Protein AF-A0A6A4W586-F1 (afdb_monomer_lite)

pLDDT: mean 84.73, std 15.4, range [34.53, 97.56]

Radius of gyration: 26.06 Å; chains: 1; bounding box: 66×33×71 Å

Organism: Amphibalanus amphitrite (NCBI:txid1232801)

Foldseek 3Di:
DDDPPQFQDLVNLLVVCVVVPNNVVRVQSSVVVRVVSVVCVVQQWPDKDQPPFDFDPPAPDVPHRGHTDRPDIDIHHDPVCCVVNVVVVVPDDPVPDDVLCVLLVVLVKRKDFDPFDQEDADADQVVLVVLQVLLVVLPGHYGMRIHCYPPRDPVSVVSSQLSRVVPPVDDDSPVSVVCVVVPPDPDDDDPDSNVVSNVSNVVSVVVVVCVVVVHDDDDDDDD

Secondary structure (DSSP, 8-state):
---S-SS--HHHHHHHHHHTT-GGGHHHHHHHHHHHHHHHHHTTEEEEEES-EEEPSS-SSTT----EEE--EEEEE-GGGGGG-HHHHTT--GGGS-HHHHHHHHTT-EEEE-S-SB---BSSHHHHHHHHHHHHHTT--B-EEEE--TT--HHHHHHHHHHHHT-TTS--HHHHHHHHHT--------S-HHHHHHHHHHHHHHHHHHHHTT----PPPP-

Structure (mmCIF, N/CA/C/O backbone):
data_AF-A0A6A4W586-F1
#
_entry.id   AF-A0A6A4W586-F1
#
loop_
_atom_site.group_PDB
_atom_site.id
_atom_site.type_symbol
_atom_site.label_atom_id
_atom_site.label_alt_id
_atom_site.label_comp_id
_atom_site.label_asym_id
_atom_site.label_entity_id
_atom_site.label_seq_id
_atom_site.pdbx_PDB_ins_code
_atom_site.Cartn_x
_atom_site.Cartn_y
_atom_site.Cartn_z
_atom_site.occupancy
_atom_site.B_iso_or_equiv
_atom_site.auth_seq_id
_atom_site.auth_comp_id
_atom_site.auth_asym_id
_atom_site.auth_atom_id
_atom_site.pdbx_PDB_model_num
ATOM 1 N N . MET A 1 1 ? 3.986 -15.527 33.186 1.00 37.00 1 MET A N 1
ATOM 2 C CA . MET A 1 1 ? 4.284 -14.292 33.943 1.00 37.00 1 MET A CA 1
ATOM 3 C C . MET A 1 1 ? 4.876 -13.279 32.974 1.00 37.00 1 MET A C 1
ATOM 5 O O . MET A 1 1 ? 6.072 -13.298 32.738 1.00 37.00 1 MET A O 1
ATOM 9 N N . GLY A 1 2 ? 4.024 -12.464 32.361 1.00 34.53 2 GLY A N 1
ATOM 10 C CA . GLY A 1 2 ? 4.392 -11.316 31.531 1.00 34.53 2 GLY A CA 1
ATOM 11 C C . GLY A 1 2 ? 3.264 -10.315 31.723 1.00 34.53 2 GLY A C 1
ATOM 12 O O . GLY A 1 2 ? 2.129 -10.638 31.399 1.00 34.53 2 GLY A O 1
ATOM 13 N N . GLY A 1 3 ? 3.547 -9.231 32.442 1.00 37.03 3 GLY A N 1
ATOM 14 C CA . GLY A 1 3 ? 2.532 -8.370 33.046 1.00 37.03 3 GLY A CA 1
ATOM 15 C C . GLY A 1 3 ? 1.687 -7.597 32.038 1.00 37.03 3 GLY A C 1
ATOM 16 O O . GLY A 1 3 ? 2.142 -7.297 30.935 1.00 37.03 3 GLY A O 1
ATOM 17 N N . ASP A 1 4 ? 0.485 -7.243 32.493 1.00 47.12 4 ASP A N 1
ATOM 18 C CA . ASP A 1 4 ? -0.539 -6.373 31.901 1.00 47.12 4 ASP A CA 1
ATOM 19 C C . ASP A 1 4 ? -0.049 -4.935 31.603 1.00 47.12 4 ASP A C 1
ATOM 21 O O . ASP A 1 4 ? -0.668 -3.951 31.996 1.00 47.12 4 ASP A O 1
ATOM 25 N N . ASN A 1 5 ? 1.083 -4.778 30.917 1.00 49.38 5 ASN A N 1
ATOM 26 C CA . ASN A 1 5 ? 1.637 -3.474 30.538 1.00 49.38 5 ASN A CA 1
ATOM 27 C C . ASN A 1 5 ? 1.201 -3.012 29.141 1.00 49.38 5 ASN A C 1
ATOM 29 O O . ASN A 1 5 ? 1.568 -1.914 28.730 1.00 49.38 5 ASN A O 1
ATOM 33 N N . ASN A 1 6 ? 0.419 -3.823 28.423 1.00 55.88 6 ASN A N 1
ATOM 34 C CA . ASN A 1 6 ? 0.025 -3.556 27.041 1.00 55.88 6 ASN A CA 1
ATOM 35 C C . ASN A 1 6 ? -1.463 -3.225 26.876 1.00 55.88 6 ASN A C 1
ATOM 37 O O . ASN A 1 6 ? -1.970 -3.337 25.770 1.00 55.88 6 ASN A O 1
ATOM 41 N N . CYS A 1 7 ? -2.173 -2.838 27.941 1.00 71.62 7 CYS A N 1
ATOM 42 C CA . CYS A 1 7 ? -3.590 -2.478 27.874 1.00 71.62 7 CYS A CA 1
ATOM 43 C C . CYS A 1 7 ? -3.811 -0.965 28.043 1.00 71.62 7 CYS A C 1
ATOM 45 O O . CYS A 1 7 ? -3.129 -0.281 28.815 1.00 71.62 7 CYS A O 1
ATOM 47 N N . LEU A 1 8 ? -4.787 -0.421 27.314 1.00 89.06 8 LEU A N 1
ATOM 48 C CA . LEU A 1 8 ? -5.254 0.945 27.524 1.00 89.06 8 LEU A CA 1
ATOM 49 C C . LEU A 1 8 ? -5.988 1.027 28.873 1.00 89.06 8 LEU A C 1
ATOM 51 O O . LEU A 1 8 ? -7.056 0.437 29.047 1.00 89.06 8 LEU A O 1
ATOM 55 N N . THR A 1 9 ? -5.412 1.757 29.830 1.00 91.50 9 THR A N 1
ATOM 56 C CA . THR A 1 9 ? -6.003 1.931 31.166 1.00 91.50 9 THR A CA 1
ATOM 57 C C . THR A 1 9 ? -7.240 2.828 31.124 1.00 91.50 9 THR A C 1
ATOM 59 O O . THR A 1 9 ? -7.337 3.722 30.279 1.00 91.50 9 THR A O 1
ATOM 62 N N . ASP A 1 10 ? -8.157 2.644 32.079 1.00 90.25 10 ASP A N 1
ATOM 63 C CA . ASP A 1 10 ? -9.389 3.444 32.181 1.00 90.25 10 ASP A CA 1
ATOM 64 C C . ASP A 1 10 ? -9.096 4.941 32.302 1.00 90.25 10 ASP A C 1
ATOM 66 O O . ASP A 1 10 ? -9.752 5.762 31.668 1.00 90.25 10 ASP A O 1
ATOM 70 N N . GLU A 1 11 ? -8.061 5.305 33.060 1.00 92.62 11 GLU A N 1
ATOM 71 C CA . GLU A 1 11 ? -7.637 6.695 33.224 1.00 92.62 11 GLU A CA 1
ATOM 72 C C . GLU A 1 11 ? -7.169 7.314 31.901 1.00 92.62 11 GLU A C 1
ATOM 74 O O . GLU A 1 11 ? -7.530 8.446 31.578 1.00 92.62 11 GLU A O 1
ATOM 79 N N . LYS A 1 12 ? -6.377 6.577 31.109 1.00 94.56 12 LYS A N 1
ATOM 80 C CA . LYS A 1 12 ? -5.908 7.046 29.798 1.00 94.56 12 LYS A CA 1
ATOM 81 C C . LYS A 1 12 ? -7.067 7.141 28.810 1.00 94.56 12 LYS A C 1
ATOM 83 O O . LYS A 1 12 ? -7.192 8.157 28.132 1.00 94.56 12 LYS A O 1
ATOM 88 N N . ALA A 1 13 ? -7.932 6.129 28.772 1.00 94.31 13 ALA A N 1
ATOM 89 C CA . ALA A 1 13 ? -9.120 6.124 27.928 1.00 94.31 13 ALA A CA 1
ATOM 90 C C . ALA A 1 13 ? -10.055 7.298 28.263 1.00 94.31 13 ALA A C 1
ATOM 92 O O . ALA A 1 13 ? -10.460 8.033 27.368 1.00 94.31 13 ALA A O 1
ATOM 93 N N . ALA A 1 14 ? -10.333 7.543 29.546 1.00 94.31 14 ALA A N 1
ATOM 94 C CA . ALA A 1 14 ? -11.187 8.645 29.984 1.00 94.31 14 ALA A CA 1
ATOM 95 C C . ALA A 1 14 ? -10.631 10.015 29.568 1.00 94.31 14 ALA A C 1
ATOM 97 O O . ALA A 1 14 ? -11.394 10.870 29.120 1.00 94.31 14 ALA A O 1
ATOM 98 N N . ARG A 1 15 ? -9.307 10.208 29.659 1.00 95.62 15 ARG A N 1
ATOM 99 C CA . ARG A 1 15 ? -8.640 11.438 29.198 1.00 95.62 15 ARG A CA 1
ATOM 100 C C . ARG A 1 15 ? -8.780 11.647 27.692 1.00 95.62 15 ARG A C 1
ATOM 102 O O . ARG A 1 15 ? -8.990 12.779 27.268 1.00 95.62 15 ARG A O 1
ATOM 109 N N . ILE A 1 16 ? -8.679 10.580 26.897 1.00 94.75 16 ILE A N 1
ATOM 110 C CA . ILE A 1 16 ? -8.893 10.646 25.443 1.00 94.75 16 ILE A CA 1
ATOM 111 C C . ILE A 1 16 ? -10.340 11.047 25.149 1.00 94.75 16 ILE A C 1
ATOM 113 O O . ILE A 1 16 ? -10.567 11.977 24.382 1.00 94.75 16 ILE A O 1
ATOM 117 N N . VAL A 1 17 ? -11.307 10.398 25.801 1.00 94.56 17 VAL A N 1
ATOM 118 C CA . VAL A 1 17 ? -12.741 10.672 25.618 1.00 94.56 17 VAL A CA 1
ATOM 119 C C . VAL A 1 17 ? -13.106 12.120 25.961 1.00 94.56 17 VAL A C 1
ATOM 121 O O . VAL A 1 17 ? -13.901 12.738 25.253 1.00 94.56 17 VAL A O 1
ATOM 124 N N . ASP A 1 18 ? -12.493 12.684 27.004 1.00 94.56 18 ASP A N 1
ATOM 125 C CA . ASP A 1 18 ? -12.648 14.103 27.330 1.00 94.56 18 ASP A CA 1
ATOM 126 C C . ASP A 1 18 ? -12.067 15.021 26.253 1.00 94.56 18 ASP A C 1
ATOM 128 O O . ASP A 1 18 ? -12.697 16.008 25.878 1.00 94.56 18 ASP A O 1
ATOM 132 N N . ALA A 1 19 ? -10.885 14.692 25.730 1.00 94.62 19 ALA A N 1
ATOM 133 C CA . ALA A 1 19 ? -10.216 15.503 24.718 1.00 94.62 19 ALA A CA 1
ATOM 134 C C . ALA A 1 19 ? -10.976 15.540 23.381 1.00 94.62 19 ALA A C 1
ATOM 136 O O . ALA A 1 19 ? -10.959 16.564 22.703 1.00 94.62 19 ALA A O 1
ATOM 137 N N . ILE A 1 20 ? -11.662 14.451 23.017 1.00 91.12 20 ILE A N 1
ATOM 138 C CA . ILE A 1 20 ? -12.469 14.363 21.786 1.00 91.12 20 ILE A CA 1
ATOM 139 C C . ILE A 1 20 ? -13.904 14.891 21.959 1.00 91.12 20 ILE A C 1
ATOM 141 O O . ILE A 1 20 ? -14.699 14.817 21.027 1.00 91.12 20 ILE A O 1
ATOM 145 N N . GLY A 1 21 ? -14.252 15.422 23.138 1.00 91.38 21 GLY A N 1
ATOM 146 C CA . GLY A 1 21 ? -15.545 16.067 23.382 1.00 91.38 21 GLY A CA 1
ATOM 147 C C . GLY A 1 21 ? -16.722 15.111 23.601 1.00 91.38 21 GLY A C 1
ATOM 148 O O . GLY A 1 21 ? -17.869 15.546 23.547 1.00 91.38 21 GLY A O 1
ATOM 149 N N . LEU A 1 22 ? -16.468 13.830 23.893 1.00 89.25 22 LEU A N 1
ATOM 150 C CA . LEU A 1 22 ? -17.507 12.815 24.133 1.00 89.25 22 LEU A CA 1
ATOM 151 C C . LEU A 1 22 ? -17.766 12.565 25.630 1.00 89.25 22 LEU A C 1
ATOM 153 O O . LEU A 1 22 ? -18.214 11.489 26.034 1.00 89.25 22 LEU A O 1
ATOM 157 N N . SER A 1 23 ? -17.509 13.565 26.480 1.00 88.62 23 SER A N 1
ATOM 158 C CA . SER A 1 23 ? -17.669 13.459 27.937 1.00 88.62 23 SER A CA 1
ATOM 159 C C . SER A 1 23 ? -19.107 13.159 28.382 1.00 88.62 23 SER A C 1
ATOM 161 O O . SER A 1 23 ? -19.288 12.544 29.433 1.00 88.62 23 SER A O 1
ATOM 163 N N . SER A 1 24 ? -20.126 13.536 27.598 1.00 89.06 24 SER A N 1
ATOM 164 C CA . SER A 1 24 ? -21.541 13.224 27.879 1.00 89.06 24 SER A CA 1
ATOM 165 C C . SER A 1 24 ? -21.828 11.719 27.897 1.00 89.06 24 SER A C 1
ATOM 167 O O . SER A 1 24 ? -22.724 11.273 28.609 1.00 89.06 24 SER A O 1
ATOM 169 N N . ARG A 1 25 ? -21.034 10.929 27.163 1.00 88.19 25 ARG A N 1
ATOM 170 C CA . ARG A 1 25 ? -21.154 9.469 27.024 1.00 88.19 25 ARG A CA 1
ATOM 171 C C . ARG A 1 25 ? -19.953 8.720 27.596 1.00 88.19 25 ARG A C 1
ATOM 173 O O . ARG A 1 25 ? -19.694 7.579 27.224 1.00 88.19 25 ARG A O 1
ATOM 180 N N . LYS A 1 26 ? -19.219 9.346 28.525 1.00 91.12 26 LYS A N 1
ATOM 181 C CA . LYS A 1 26 ? -17.862 8.929 28.910 1.00 91.12 26 LYS A CA 1
ATOM 182 C C . LYS A 1 26 ? -17.695 7.431 29.164 1.00 91.12 26 LYS A C 1
ATOM 184 O O . LYS A 1 26 ? -16.788 6.831 28.601 1.00 91.12 26 LYS A O 1
ATOM 189 N N . ALA A 1 27 ? -18.530 6.838 30.016 1.00 90.69 27 ALA A N 1
ATOM 190 C CA . ALA A 1 27 ? -18.372 5.439 30.413 1.00 90.69 27 ALA A CA 1
ATOM 191 C C . ALA A 1 27 ? -18.477 4.471 29.221 1.00 90.69 27 ALA A C 1
ATOM 193 O O . ALA A 1 27 ? -17.677 3.547 29.106 1.00 90.69 27 ALA A O 1
ATOM 194 N N . GLU A 1 28 ? -19.424 4.714 28.315 1.00 91.25 28 GLU A N 1
ATOM 195 C CA . GLU A 1 28 ? -19.635 3.880 27.131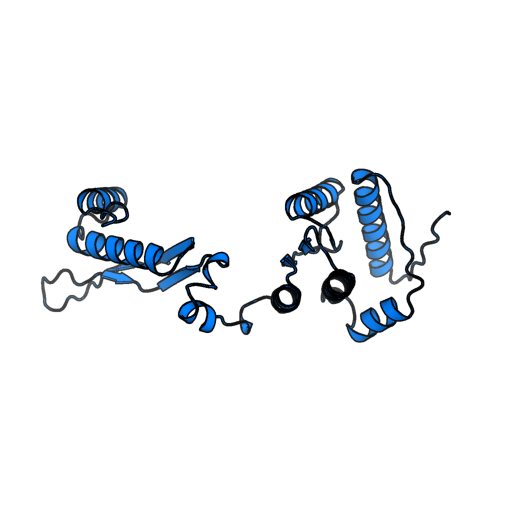 1.00 91.25 28 GLU A CA 1
ATOM 196 C C . GLU A 1 28 ? -18.537 4.098 26.087 1.00 91.25 28 GLU A C 1
ATOM 198 O O . GLU A 1 28 ? -17.974 3.133 25.576 1.00 91.25 28 GLU A O 1
ATOM 203 N N . THR A 1 29 ? -18.155 5.353 25.831 1.00 93.06 29 THR A N 1
ATOM 204 C CA . THR A 1 29 ? -17.062 5.662 24.899 1.00 93.06 29 THR A CA 1
ATOM 205 C C . THR A 1 29 ? -15.728 5.084 25.383 1.00 93.06 29 THR A C 1
ATOM 207 O O . THR A 1 29 ? -14.933 4.614 24.572 1.00 93.06 29 THR A O 1
ATOM 210 N N . VAL A 1 30 ? -15.479 5.065 26.700 1.00 94.75 30 VAL A N 1
ATOM 211 C CA . VAL A 1 30 ? -14.300 4.411 27.293 1.00 94.75 30 VAL A CA 1
ATOM 212 C C . VAL A 1 30 ? -14.317 2.902 27.040 1.00 94.75 30 VAL A C 1
ATOM 214 O O . VAL A 1 30 ? -13.288 2.355 26.643 1.00 94.75 30 VAL A O 1
ATOM 217 N N . ASP A 1 31 ? -15.457 2.229 27.230 1.00 93.50 31 ASP A N 1
ATOM 218 C CA . ASP A 1 31 ? -15.579 0.789 26.959 1.00 93.50 31 ASP A CA 1
ATOM 219 C C . ASP A 1 31 ? -15.320 0.475 25.478 1.00 93.50 31 ASP A C 1
ATOM 221 O O . ASP A 1 31 ? -14.508 -0.396 25.159 1.00 93.50 31 ASP A O 1
ATOM 225 N N . ILE A 1 32 ? -15.931 1.242 24.568 1.00 93.94 32 ILE A N 1
ATOM 226 C CA . ILE A 1 32 ? -15.724 1.106 23.119 1.00 93.94 32 ILE A CA 1
ATOM 227 C C . ILE A 1 32 ? -14.250 1.306 22.758 1.00 93.94 32 ILE A C 1
ATOM 229 O O . ILE A 1 32 ? -13.670 0.469 22.068 1.00 93.94 32 ILE A O 1
ATOM 233 N N . LEU A 1 33 ? -13.611 2.364 23.264 1.00 94.31 33 LEU A N 1
ATOM 234 C CA . LEU A 1 33 ? -12.206 2.657 22.979 1.00 94.31 33 LEU A CA 1
ATOM 235 C C . LEU A 1 33 ? -11.278 1.525 23.442 1.00 94.31 33 LEU A C 1
ATOM 237 O O . LEU A 1 33 ? -10.355 1.145 22.723 1.00 94.31 33 LEU A O 1
ATOM 241 N N . LYS A 1 34 ? -11.535 0.944 24.618 1.00 94.62 34 LYS A N 1
ATOM 242 C CA . LYS A 1 34 ? -10.767 -0.204 25.119 1.00 94.62 34 LYS A CA 1
ATOM 243 C C . LYS A 1 34 ? -10.980 -1.455 24.272 1.00 94.62 34 LYS A C 1
ATOM 245 O O . LYS A 1 34 ? -10.020 -2.177 24.021 1.00 94.62 34 LYS A O 1
ATOM 250 N N . ARG A 1 35 ? -12.208 -1.713 23.813 1.00 94.81 35 ARG A N 1
ATOM 251 C CA . ARG A 1 35 ? -12.502 -2.830 22.900 1.00 94.81 35 ARG A CA 1
ATOM 252 C C . ARG A 1 35 ? -11.794 -2.662 21.562 1.00 94.81 35 ARG A C 1
ATOM 254 O O . ARG A 1 35 ? -11.185 -3.620 21.106 1.00 94.81 35 ARG A O 1
ATOM 261 N N . ILE A 1 36 ? -11.818 -1.460 20.982 1.00 95.31 36 ILE A N 1
ATOM 262 C CA . ILE A 1 36 ? -11.091 -1.141 19.744 1.00 95.31 36 ILE A CA 1
ATOM 263 C C . ILE A 1 36 ? -9.587 -1.336 19.946 1.00 95.31 36 ILE A C 1
ATOM 265 O O . ILE A 1 36 ? -8.935 -1.945 19.108 1.00 95.31 36 ILE A O 1
ATOM 269 N N . PHE A 1 37 ? -9.035 -0.875 21.070 1.00 95.69 37 PHE A N 1
ATOM 270 C CA . PHE A 1 37 ? -7.618 -1.055 21.374 1.00 95.69 37 PHE A CA 1
ATOM 271 C C . PHE A 1 37 ? -7.241 -2.537 21.528 1.00 95.69 37 PHE A C 1
ATOM 273 O O . PHE A 1 37 ? -6.236 -2.985 20.984 1.00 95.69 37 PHE A O 1
ATOM 280 N N . ASN A 1 38 ? -8.060 -3.320 22.232 1.00 95.50 38 ASN A N 1
ATOM 281 C CA . ASN A 1 38 ? -7.834 -4.758 22.354 1.00 95.50 38 ASN A CA 1
ATOM 282 C C . ASN A 1 38 ? -7.937 -5.454 20.994 1.00 95.50 38 ASN A C 1
ATOM 284 O O . ASN A 1 38 ? -7.093 -6.294 20.696 1.00 95.50 38 ASN A O 1
ATOM 288 N N . LEU A 1 39 ? -8.922 -5.073 20.171 1.00 95.62 39 LEU A N 1
ATOM 289 C CA . LEU A 1 39 ? -9.070 -5.563 18.804 1.00 95.62 39 LEU A CA 1
ATOM 290 C C . LEU A 1 39 ? -7.794 -5.271 18.008 1.00 95.62 39 LEU A C 1
ATOM 292 O O . LEU A 1 39 ? -7.170 -6.216 17.545 1.00 95.62 39 LEU A O 1
ATOM 296 N N . PHE A 1 40 ? -7.342 -4.011 17.993 1.00 96.69 40 PHE A N 1
ATOM 297 C CA . PHE A 1 40 ? -6.128 -3.553 17.310 1.00 96.69 40 PHE A CA 1
ATOM 298 C C . PHE A 1 40 ? -4.904 -4.417 17.628 1.00 96.69 40 PHE A C 1
ATOM 300 O O . PHE A 1 40 ? -4.223 -4.881 16.718 1.00 96.69 40 PHE A O 1
ATOM 307 N N . ILE A 1 41 ? -4.651 -4.671 18.916 1.00 95.69 41 ILE A N 1
ATOM 308 C CA . ILE A 1 41 ? -3.513 -5.487 19.356 1.00 95.69 41 ILE A CA 1
ATOM 309 C C . ILE A 1 41 ? -3.712 -6.963 19.001 1.00 95.69 41 ILE A C 1
ATOM 311 O O . ILE A 1 41 ? -2.775 -7.615 18.554 1.00 95.69 41 ILE A O 1
ATOM 315 N N . SER A 1 42 ? -4.912 -7.505 19.215 1.00 95.56 42 SER A N 1
ATOM 316 C CA . SER A 1 42 ? -5.177 -8.936 19.020 1.00 95.56 42 SER A CA 1
ATOM 317 C C . SER A 1 42 ? -5.182 -9.371 17.555 1.00 95.56 42 SER A C 1
ATOM 319 O O . SER A 1 42 ? -4.884 -10.528 17.276 1.00 95.56 42 SER A O 1
ATOM 321 N N . THR A 1 43 ? -5.501 -8.457 16.636 1.00 96.19 43 THR A N 1
ATOM 322 C CA . THR A 1 43 ? -5.597 -8.731 15.197 1.00 96.19 43 THR A CA 1
ATOM 323 C C . THR A 1 43 ? -4.383 -8.247 14.410 1.00 96.19 43 THR A C 1
ATOM 325 O O . THR A 1 43 ? -4.432 -8.264 13.186 1.00 96.19 43 THR A O 1
ATOM 328 N N . ASP A 1 44 ? -3.339 -7.739 15.078 1.00 97.12 44 ASP A N 1
ATOM 329 C CA . ASP A 1 44 ? -2.213 -7.057 14.423 1.00 97.12 44 ASP A CA 1
ATOM 330 C C . ASP A 1 44 ? -2.690 -5.983 13.425 1.00 97.12 44 ASP A C 1
ATOM 332 O O . ASP A 1 44 ? -2.203 -5.868 12.298 1.00 97.12 44 ASP A O 1
ATOM 336 N N . ALA A 1 45 ? -3.701 -5.203 13.826 1.00 97.00 45 ALA A N 1
ATOM 337 C CA . ALA A 1 45 ? -4.178 -4.110 12.995 1.00 97.00 45 ALA A CA 1
ATOM 338 C C . ALA A 1 45 ? -3.107 -3.015 12.924 1.00 97.00 45 ALA A C 1
ATOM 340 O O . ALA A 1 45 ? -2.512 -2.641 13.932 1.00 97.00 45 ALA A O 1
ATOM 341 N N . SER A 1 46 ? -2.901 -2.451 11.740 1.00 97.25 46 SER A N 1
ATOM 342 C CA . SER A 1 46 ? -2.133 -1.219 11.551 1.00 97.25 46 SER A CA 1
ATOM 343 C C . SER A 1 46 ? -3.023 0.019 11.698 1.00 97.25 46 SER A C 1
ATOM 345 O O . SER A 1 46 ? -2.542 1.095 12.057 1.00 97.25 46 SER A O 1
ATOM 347 N N . MET A 1 47 ? -4.336 -0.129 11.482 1.00 97.50 47 MET A N 1
ATOM 348 C CA . MET A 1 47 ? -5.326 0.932 11.655 1.00 97.50 47 MET A CA 1
ATOM 349 C C . MET A 1 47 ? -6.719 0.352 11.920 1.00 97.50 47 MET A C 1
ATOM 351 O O . MET A 1 47 ? -7.133 -0.604 11.267 1.00 97.50 47 MET A O 1
ATOM 355 N N . ILE A 1 48 ? -7.468 0.982 12.827 1.00 97.56 48 ILE A N 1
ATOM 356 C CA . ILE A 1 48 ? -8.918 0.803 12.965 1.00 97.56 48 ILE A CA 1
ATOM 357 C C . ILE A 1 48 ? -9.548 2.193 13.000 1.00 97.56 48 ILE A C 1
ATOM 359 O O . ILE A 1 48 ? -9.248 2.993 13.886 1.00 97.56 48 ILE A O 1
ATOM 363 N N . GLU A 1 49 ? -10.420 2.469 12.042 1.00 97.25 49 GLU A N 1
ATOM 364 C CA . GLU A 1 49 ? -11.184 3.705 11.931 1.00 97.25 49 GLU A CA 1
ATOM 365 C C . GLU A 1 49 ? -12.672 3.383 12.066 1.00 97.25 49 GLU A C 1
ATOM 367 O O . GLU A 1 49 ? -13.185 2.526 11.353 1.00 97.25 49 GLU A O 1
ATOM 372 N N . ILE A 1 50 ? -13.362 4.079 12.972 1.00 96.50 50 ILE A N 1
ATOM 373 C CA . ILE A 1 50 ? -14.824 4.043 13.091 1.00 96.50 50 ILE A CA 1
ATOM 374 C C . ILE A 1 50 ? -15.353 5.402 12.655 1.00 96.50 50 ILE A C 1
ATOM 376 O O . ILE A 1 50 ? -15.095 6.403 13.331 1.00 96.50 50 ILE A O 1
ATOM 380 N N . ASN A 1 51 ? -16.081 5.449 11.541 1.00 95.94 51 ASN A N 1
ATOM 381 C CA . ASN A 1 51 ? -16.521 6.712 10.963 1.00 95.94 51 ASN A CA 1
ATOM 382 C C . ASN A 1 51 ? -17.850 6.576 10.190 1.00 95.94 51 ASN A C 1
ATOM 384 O O . ASN A 1 51 ? -17.823 6.315 8.991 1.00 95.94 51 ASN A O 1
ATOM 388 N N . PRO A 1 52 ? -19.018 6.793 10.831 1.00 94.38 52 PRO A N 1
ATOM 389 C CA . PRO A 1 52 ? -19.198 7.446 12.131 1.00 94.38 52 PRO A CA 1
ATOM 390 C C . PRO A 1 52 ? -19.382 6.487 13.321 1.00 94.38 52 PRO A C 1
ATOM 392 O O . PRO A 1 52 ? -19.940 5.392 13.207 1.00 94.38 52 PRO A O 1
ATOM 395 N N . LEU A 1 53 ? -19.008 6.980 14.508 1.00 93.00 53 LEU A N 1
ATOM 396 C CA . LEU A 1 53 ? -19.525 6.508 15.795 1.00 93.00 53 LEU A CA 1
ATOM 397 C C . LEU A 1 53 ? -20.806 7.294 16.115 1.00 93.00 53 LEU A C 1
ATOM 399 O O . LEU A 1 53 ? -20.740 8.489 16.402 1.00 93.00 53 LEU A O 1
ATOM 403 N N . ALA A 1 54 ? -21.964 6.645 16.025 1.00 91.00 54 ALA A N 1
ATOM 404 C CA . ALA A 1 54 ? -23.269 7.292 16.126 1.00 91.00 54 ALA A CA 1
ATOM 405 C C . ALA A 1 54 ? -23.924 7.090 17.495 1.00 91.00 54 ALA A C 1
ATOM 407 O O . ALA A 1 54 ? -23.745 6.056 18.131 1.00 91.00 54 ALA A O 1
ATOM 408 N N . GLU A 1 55 ? -24.732 8.063 17.913 1.00 89.31 55 GLU A N 1
ATOM 409 C CA . GLU A 1 55 ? -25.595 7.977 19.091 1.00 89.31 55 GLU A CA 1
ATOM 410 C C . GLU A 1 55 ? -27.032 7.661 18.666 1.00 89.31 55 GLU A C 1
ATOM 412 O O . GLU A 1 55 ? -27.609 8.340 17.814 1.00 89.31 55 GLU A O 1
ATOM 417 N N . ASP A 1 56 ? -27.618 6.627 19.265 1.00 87.75 56 ASP A N 1
ATOM 418 C CA . ASP A 1 56 ? -29.046 6.358 19.155 1.00 87.75 56 ASP A CA 1
ATOM 419 C C . ASP A 1 56 ? -29.832 7.361 20.005 1.00 87.75 56 ASP A C 1
ATOM 421 O O . ASP A 1 56 ? -29.653 7.446 21.216 1.00 87.75 56 ASP A O 1
ATOM 425 N N . THR A 1 57 ? -30.725 8.107 19.359 1.00 82.94 57 THR A N 1
ATOM 426 C CA . THR A 1 57 ? -31.539 9.154 19.993 1.00 82.94 57 THR A CA 1
ATOM 427 C C . THR A 1 57 ? -32.921 8.669 20.426 1.00 82.94 57 THR A C 1
ATOM 429 O O . THR A 1 57 ? -33.633 9.403 21.112 1.00 82.94 57 THR A O 1
ATOM 432 N N . PHE A 1 58 ? -33.328 7.456 20.036 1.00 77.69 58 PHE A N 1
ATOM 433 C CA . PHE A 1 58 ? -34.659 6.934 20.349 1.00 77.69 58 PHE A CA 1
ATOM 434 C C . PHE A 1 58 ? -34.728 6.341 2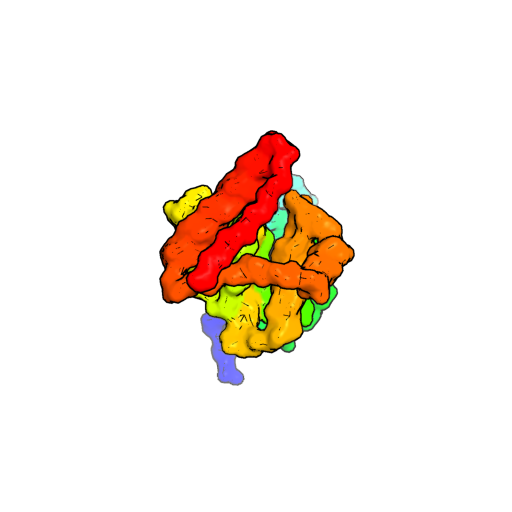1.755 1.00 77.69 58 PHE A C 1
ATOM 436 O O . PHE A 1 58 ? -35.763 6.459 22.416 1.00 77.69 58 PHE A O 1
ATOM 443 N N . GLY A 1 59 ? -33.624 5.749 22.223 1.00 71.12 59 GLY A N 1
ATOM 444 C CA . GLY A 1 59 ? -33.554 5.086 23.518 1.00 71.12 59 GLY A CA 1
ATOM 445 C C . GLY A 1 59 ? -34.498 3.884 23.617 1.00 71.12 59 GLY A C 1
ATOM 446 O O . GLY A 1 59 ? -35.418 3.682 22.825 1.00 71.12 59 GLY A O 1
ATOM 447 N N . SER A 1 60 ? -34.308 3.047 24.631 1.00 73.62 60 SER A N 1
ATOM 448 C CA . SER A 1 60 ? -35.207 1.906 24.852 1.00 73.62 60 SER A CA 1
ATOM 449 C C . SER A 1 60 ? -36.553 2.355 25.442 1.00 73.62 60 SER A C 1
ATOM 451 O O . SER A 1 60 ? -37.539 1.617 25.389 1.00 73.62 60 SER A O 1
ATOM 453 N N . LYS A 1 61 ? -36.570 3.532 26.093 1.00 77.69 61 LYS A N 1
ATOM 454 C CA . LYS A 1 61 ? -37.689 4.127 26.845 1.00 77.69 61 LYS A CA 1
ATOM 455 C C . LYS A 1 61 ? -37.540 5.659 26.912 1.00 77.69 61 LYS A C 1
ATOM 457 O O . LYS A 1 61 ? -36.420 6.152 26.813 1.00 77.69 61 LYS A O 1
ATOM 462 N N . PRO A 1 62 ? -38.619 6.423 27.177 1.00 76.38 62 PRO A N 1
ATOM 463 C CA . PRO A 1 62 ? -38.519 7.864 27.410 1.00 76.38 62 PRO A CA 1
ATOM 464 C C . PRO A 1 62 ? -37.527 8.197 28.536 1.00 76.38 62 PRO A C 1
ATOM 466 O O . PRO A 1 62 ? -37.658 7.677 29.645 1.00 76.38 62 PRO A O 1
ATOM 469 N N . GLY A 1 63 ? -36.553 9.064 28.251 1.00 75.06 63 GLY A N 1
ATOM 470 C CA . GLY A 1 63 ? -35.489 9.447 29.189 1.00 75.06 63 GLY A CA 1
ATOM 471 C C . GLY A 1 63 ? -34.258 8.531 29.190 1.00 75.06 63 GLY A C 1
ATOM 472 O O . GLY A 1 63 ? -33.318 8.806 29.932 1.00 75.06 63 GLY A O 1
ATOM 473 N N . ASP A 1 64 ? -34.241 7.470 28.378 1.00 79.44 64 ASP A N 1
ATOM 474 C CA . ASP A 1 64 ? -33.035 6.686 28.097 1.00 79.44 64 ASP A CA 1
ATOM 475 C C . ASP A 1 64 ? -32.150 7.476 27.120 1.00 79.44 64 ASP A C 1
ATOM 477 O O . ASP A 1 64 ? -32.639 7.862 26.057 1.00 79.44 64 ASP A O 1
ATOM 481 N N . PRO A 1 65 ? -30.873 7.737 27.446 1.00 68.88 65 PRO A N 1
ATOM 482 C CA . PRO A 1 65 ? -29.978 8.433 26.534 1.00 68.88 65 PRO A CA 1
ATOM 483 C C . PRO A 1 65 ? -29.647 7.602 25.274 1.00 68.88 65 PRO A C 1
ATOM 485 O O . PRO A 1 65 ? -28.987 8.118 24.384 1.00 68.88 65 PRO A O 1
ATOM 488 N N . GLY A 1 66 ? -30.072 6.337 25.161 1.00 79.81 66 GLY A N 1
ATOM 489 C CA . GLY A 1 66 ? -29.784 5.473 24.007 1.00 79.81 66 GLY A CA 1
ATOM 490 C C . GLY A 1 66 ? -28.405 4.832 24.103 1.00 79.81 66 GLY A C 1
ATOM 491 O O . GLY A 1 66 ? -27.847 4.760 25.195 1.00 79.81 66 GLY A O 1
ATOM 492 N N . LYS A 1 67 ? -27.840 4.330 23.002 1.00 87.69 67 LYS A N 1
ATOM 493 C CA . LYS A 1 67 ? -26.514 3.676 22.958 1.00 87.69 67 LYS A CA 1
ATOM 494 C C . LYS A 1 67 ? -25.648 4.225 21.834 1.00 87.69 67 LYS A C 1
ATOM 496 O O . LYS A 1 67 ? -26.164 4.794 20.876 1.00 87.69 67 LYS A O 1
ATOM 501 N N . LEU A 1 68 ? -24.342 4.018 21.942 1.00 90.25 68 LEU A N 1
ATOM 502 C CA . LEU A 1 68 ? -23.400 4.283 20.862 1.00 90.25 68 LEU A CA 1
ATOM 503 C C . LEU A 1 68 ? -23.281 3.072 19.926 1.00 90.25 68 LEU A C 1
ATOM 505 O O . LEU A 1 68 ? -23.231 1.925 20.372 1.00 90.25 68 LEU A O 1
ATOM 509 N N . PHE A 1 69 ? -23.191 3.339 18.625 1.00 91.44 69 PHE A N 1
ATOM 510 C CA . PHE A 1 69 ? -23.052 2.334 17.574 1.00 91.44 69 PHE A CA 1
ATOM 511 C C . PHE A 1 69 ? -21.946 2.710 16.591 1.00 91.44 69 PHE A C 1
ATOM 513 O O . PHE A 1 69 ? -21.892 3.834 16.096 1.00 91.44 69 PHE A O 1
ATOM 520 N N . CYS A 1 70 ? -21.091 1.746 16.258 1.00 94.44 70 CYS A N 1
ATOM 521 C CA . CYS A 1 70 ? -20.173 1.859 15.129 1.00 94.44 70 CYS A CA 1
ATOM 522 C C . CYS A 1 70 ? -20.965 1.573 13.847 1.00 94.44 70 CYS A C 1
ATOM 524 O O . CYS A 1 70 ? -21.330 0.420 13.618 1.00 94.44 70 CYS A O 1
ATOM 526 N N . LEU A 1 71 ? -21.287 2.600 13.055 1.00 95.50 71 LEU A N 1
ATOM 527 C CA . LEU A 1 71 ? -22.076 2.412 11.827 1.00 95.50 71 LEU A CA 1
ATOM 528 C C . LEU A 1 71 ? -21.220 1.987 10.636 1.00 95.50 71 LEU A C 1
ATOM 530 O O . LEU A 1 71 ? -21.714 1.294 9.753 1.00 95.50 71 LEU A O 1
ATOM 534 N N . ASP A 1 72 ? -19.957 2.401 10.633 1.00 97.19 72 ASP A N 1
ATOM 535 C CA . ASP A 1 72 ? -18.962 2.010 9.644 1.00 97.19 72 ASP A CA 1
ATOM 536 C C . ASP A 1 72 ? -17.614 1.774 10.328 1.00 97.19 72 ASP A C 1
ATOM 538 O O . ASP A 1 72 ? -17.294 2.413 11.340 1.00 97.19 72 ASP A O 1
ATOM 542 N N . ALA A 1 73 ? -16.846 0.835 9.783 1.00 96.88 73 ALA A N 1
ATOM 543 C CA . ALA A 1 73 ? -15.538 0.468 10.291 1.00 96.88 73 ALA A CA 1
ATOM 544 C C . ALA A 1 73 ? -14.590 0.141 9.136 1.00 96.88 73 ALA A C 1
ATOM 546 O O . ALA A 1 73 ? -14.832 -0.784 8.361 1.00 96.88 73 ALA A O 1
ATOM 547 N N . LYS A 1 74 ? -13.460 0.846 9.078 1.00 97.44 74 LYS A N 1
ATOM 548 C CA . LYS A 1 74 ? -12.360 0.549 8.165 1.00 97.44 74 LYS A CA 1
ATOM 549 C C . LYS A 1 74 ? -11.166 0.040 8.952 1.00 97.44 74 LYS A C 1
ATOM 551 O O . LYS A 1 74 ? -10.654 0.714 9.843 1.00 97.44 74 LYS A O 1
ATOM 556 N N . MET A 1 75 ? -10.704 -1.151 8.599 1.00 96.69 75 MET A N 1
ATOM 557 C CA . MET A 1 75 ? -9.573 -1.799 9.253 1.00 96.69 75 MET A CA 1
ATOM 558 C C . MET A 1 75 ? -8.460 -2.055 8.239 1.00 96.69 75 MET A C 1
ATOM 560 O O . MET A 1 75 ? -8.715 -2.362 7.075 1.00 96.69 75 MET A O 1
ATOM 564 N N . ARG A 1 76 ? -7.216 -1.894 8.684 1.00 96.38 76 ARG A N 1
ATOM 565 C CA . ARG A 1 76 ? -6.010 -2.320 7.970 1.00 96.38 76 ARG A CA 1
ATOM 566 C C . ARG A 1 76 ? -5.206 -3.212 8.900 1.00 96.38 76 ARG A C 1
ATOM 568 O O . ARG A 1 76 ? -5.126 -2.928 10.096 1.00 96.38 76 ARG A O 1
ATOM 575 N N . PHE A 1 77 ? -4.603 -4.251 8.344 1.00 96.81 77 PHE A N 1
ATOM 576 C CA . PHE A 1 77 ? -3.789 -5.219 9.071 1.00 96.81 77 PHE A CA 1
ATOM 577 C C . PHE A 1 77 ? -2.320 -5.074 8.672 1.00 96.81 77 PHE A C 1
ATOM 579 O O . PHE A 1 77 ? -2.012 -4.435 7.666 1.00 96.81 77 PHE A O 1
ATOM 586 N N . ASP A 1 78 ? -1.410 -5.557 9.512 1.00 95.88 78 ASP A N 1
ATOM 587 C CA . ASP A 1 78 ? 0.002 -5.691 9.156 1.00 95.88 78 ASP A CA 1
ATOM 588 C C . ASP A 1 78 ? 0.192 -6.957 8.316 1.00 95.88 78 ASP A C 1
ATOM 590 O O . ASP A 1 78 ? 0.051 -8.067 8.830 1.00 95.88 78 ASP A O 1
ATOM 594 N N . ASP A 1 79 ? 0.544 -6.798 7.040 1.00 91.50 79 ASP A N 1
ATOM 595 C CA . ASP A 1 79 ? 0.785 -7.917 6.120 1.00 91.50 79 ASP A CA 1
ATOM 596 C C . ASP A 1 79 ? 1.878 -8.868 6.637 1.00 91.50 79 ASP A C 1
ATOM 598 O O . ASP A 1 79 ? 1.806 -10.080 6.445 1.00 91.50 79 ASP A O 1
ATOM 602 N N . ASN A 1 80 ? 2.851 -8.362 7.407 1.00 92.06 80 ASN A N 1
ATOM 603 C CA . ASN A 1 80 ? 3.895 -9.205 7.999 1.00 92.06 80 ASN A CA 1
ATOM 604 C C . ASN A 1 80 ? 3.378 -10.111 9.126 1.00 92.06 80 ASN A C 1
ATOM 606 O O . ASN A 1 80 ? 4.111 -10.986 9.592 1.00 92.06 80 ASN A O 1
ATOM 610 N N . ALA A 1 81 ? 2.153 -9.897 9.608 1.00 96.12 81 ALA A N 1
ATOM 611 C CA . ALA A 1 81 ? 1.524 -10.716 10.635 1.00 96.12 81 ALA A CA 1
ATOM 612 C C . ALA A 1 81 ? 0.713 -11.890 10.060 1.00 96.12 81 ALA A C 1
ATOM 614 O O . ALA A 1 81 ? 0.202 -12.689 10.846 1.00 96.12 81 ALA A O 1
ATOM 615 N N . GLU A 1 82 ? 0.645 -12.054 8.731 1.00 93.94 82 GLU A N 1
ATOM 616 C CA . GLU A 1 82 ? -0.111 -13.126 8.060 1.00 93.94 82 GLU A CA 1
ATOM 617 C C . GLU A 1 82 ? 0.152 -14.509 8.675 1.00 93.94 82 GLU A C 1
ATOM 619 O O . GLU A 1 82 ? -0.780 -15.248 8.993 1.00 93.94 82 GLU A O 1
ATOM 624 N N . PHE A 1 83 ? 1.419 -14.820 8.969 1.00 95.31 83 PHE A N 1
ATOM 625 C CA . PHE A 1 83 ? 1.828 -16.106 9.547 1.00 95.31 83 PHE A CA 1
ATOM 626 C C . PHE A 1 83 ? 1.157 -16.452 10.889 1.00 95.31 83 PHE A C 1
ATOM 628 O O . PHE A 1 83 ? 1.145 -17.620 11.282 1.00 95.31 83 PHE A O 1
ATOM 635 N N . ARG A 1 84 ? 0.653 -15.453 11.626 1.00 96.19 84 ARG A N 1
ATOM 636 C CA . ARG A 1 84 ? -0.021 -15.612 12.925 1.00 96.19 84 ARG A CA 1
ATOM 637 C C . ARG A 1 84 ? -1.483 -15.155 12.921 1.00 96.19 84 ARG A C 1
ATOM 639 O O . ARG A 1 84 ? -2.145 -15.335 13.938 1.00 96.19 84 ARG A O 1
ATOM 646 N N . GLN A 1 85 ? -1.985 -14.627 11.804 1.00 97.31 85 GLN A N 1
ATOM 647 C CA . GLN A 1 85 ? -3.370 -14.172 11.627 1.00 97.31 85 GLN A CA 1
ATOM 648 C C . GLN A 1 85 ? -4.092 -14.911 10.474 1.00 97.31 85 GLN A C 1
ATOM 650 O O . GLN A 1 85 ? -4.748 -14.271 9.654 1.00 97.31 85 GLN A O 1
ATOM 655 N N . PRO A 1 86 ? -4.024 -16.256 10.373 1.00 96.00 86 PRO A N 1
ATOM 656 C CA . PRO A 1 86 ? -4.511 -16.979 9.193 1.00 96.00 86 PRO A CA 1
ATOM 657 C C . PRO A 1 86 ? -6.012 -16.792 8.932 1.00 96.00 86 PRO A C 1
ATOM 659 O O . PRO A 1 86 ? -6.432 -16.779 7.781 1.00 96.00 86 PRO A O 1
ATOM 662 N N . GLU A 1 87 ? -6.821 -16.625 9.983 1.00 95.44 87 GLU A N 1
ATOM 663 C CA . GLU A 1 87 ? -8.269 -16.410 9.857 1.00 95.44 87 GLU A CA 1
ATOM 664 C C . GLU A 1 87 ? -8.597 -15.064 9.197 1.00 95.44 87 GLU A C 1
ATOM 666 O O . GLU A 1 87 ? -9.518 -14.991 8.395 1.00 95.44 87 GLU A O 1
ATOM 671 N N . ILE A 1 88 ? -7.820 -14.013 9.478 1.00 95.38 88 ILE A N 1
ATOM 672 C CA . ILE A 1 88 ? -8.032 -12.680 8.897 1.00 95.38 88 ILE A CA 1
ATOM 673 C C . ILE A 1 88 ? -7.637 -12.677 7.421 1.00 95.38 88 ILE A C 1
ATOM 675 O O . ILE A 1 88 ? -8.379 -12.183 6.577 1.00 95.38 88 ILE A O 1
ATOM 679 N N . PHE A 1 89 ? -6.480 -13.254 7.095 1.00 94.12 89 PHE A N 1
ATOM 680 C CA . PHE A 1 89 ? -5.976 -13.273 5.721 1.00 94.12 89 PHE A CA 1
ATOM 681 C C . PHE A 1 89 ? -6.758 -14.241 4.819 1.00 94.12 89 PHE A C 1
ATOM 683 O O . PHE A 1 89 ? -6.773 -14.060 3.603 1.00 94.12 89 PHE A O 1
ATOM 690 N N . ALA A 1 90 ? -7.481 -15.210 5.394 1.00 94.75 90 ALA A N 1
ATOM 691 C CA . ALA A 1 90 ? -8.431 -16.043 4.657 1.00 94.75 90 ALA A CA 1
ATOM 692 C C . ALA A 1 90 ? -9.646 -15.257 4.121 1.00 94.75 90 ALA A C 1
ATOM 694 O O . ALA A 1 90 ? -10.232 -15.670 3.123 1.00 94.75 90 ALA A O 1
ATOM 695 N N . GLU A 1 91 ? -9.997 -14.124 4.740 1.00 94.31 91 GLU A N 1
ATOM 696 C CA . GLU A 1 91 ? -11.093 -13.237 4.313 1.00 94.31 91 GLU A CA 1
ATOM 697 C C . GLU A 1 91 ? -10.647 -12.199 3.262 1.00 94.31 91 GLU A C 1
ATOM 699 O O . GLU A 1 91 ? -11.411 -11.303 2.897 1.00 94.31 91 GLU A O 1
ATOM 704 N N . ARG A 1 92 ? -9.401 -12.278 2.771 1.00 92.00 92 ARG A N 1
ATOM 705 C CA . ARG A 1 92 ? -8.874 -11.341 1.772 1.00 92.00 92 ARG A CA 1
ATOM 706 C C . ARG A 1 92 ? -9.601 -11.502 0.434 1.00 92.00 92 ARG A C 1
ATOM 708 O O . ARG A 1 92 ? -9.506 -12.538 -0.225 1.00 92.00 92 ARG A O 1
ATOM 715 N N . ASP A 1 93 ? -10.283 -10.442 0.010 1.00 92.19 93 ASP A N 1
ATOM 716 C CA . ASP A 1 93 ? -10.968 -10.375 -1.281 1.00 92.19 93 ASP A CA 1
ATOM 717 C C . ASP A 1 93 ? -10.069 -9.757 -2.361 1.00 92.19 93 ASP A C 1
ATOM 719 O O . ASP A 1 93 ? -10.010 -8.540 -2.545 1.00 92.19 93 ASP A O 1
ATOM 723 N N . TRP A 1 94 ? -9.404 -10.624 -3.123 1.00 88.31 94 TRP A N 1
ATOM 724 C CA . TRP A 1 94 ? -8.530 -10.250 -4.239 1.00 88.31 94 TRP A CA 1
ATOM 725 C C . TRP A 1 94 ? -9.241 -9.489 -5.366 1.00 88.31 94 TRP A C 1
ATOM 727 O O . TRP A 1 94 ? -8.577 -8.834 -6.163 1.00 88.31 94 TRP A O 1
ATOM 737 N N . SER A 1 95 ? -10.576 -9.555 -5.460 1.00 91.25 95 SER A N 1
ATOM 738 C CA . SER A 1 95 ? -11.326 -8.827 -6.494 1.00 91.25 95 SER A CA 1
ATOM 739 C C . SER A 1 95 ? -11.351 -7.311 -6.272 1.00 91.25 95 SER A C 1
ATOM 741 O O . SER A 1 95 ? -11.692 -6.565 -7.191 1.00 91.25 95 SER A O 1
ATOM 743 N N . GLN A 1 96 ? -10.997 -6.860 -5.065 1.00 89.06 96 GLN A N 1
ATOM 744 C CA . GLN A 1 96 ? -10.935 -5.446 -4.691 1.00 89.06 96 GLN A CA 1
ATOM 745 C C . GLN A 1 96 ? -9.546 -4.826 -4.899 1.00 89.06 96 GLN A C 1
ATOM 747 O O . GLN A 1 96 ? -9.383 -3.621 -4.702 1.00 89.06 96 GLN A O 1
ATOM 752 N N . GLU A 1 97 ? -8.547 -5.626 -5.269 1.00 88.56 97 GLU A N 1
ATOM 753 C CA . GLU A 1 97 ? -7.170 -5.185 -5.499 1.00 88.56 97 GLU A CA 1
ATOM 754 C C . GLU A 1 97 ? -6.886 -5.032 -6.999 1.00 88.56 97 GLU A C 1
ATOM 756 O O . GLU A 1 97 ? -7.585 -5.602 -7.841 1.00 88.56 97 GLU A O 1
ATOM 761 N N . ASP A 1 98 ? -5.863 -4.248 -7.357 1.00 86.69 98 ASP A N 1
ATOM 762 C CA . ASP A 1 98 ? -5.444 -4.153 -8.757 1.00 86.69 98 ASP A CA 1
ATOM 763 C C . ASP A 1 98 ? -4.924 -5.531 -9.212 1.00 86.69 98 ASP A C 1
ATOM 765 O O . ASP A 1 98 ? -4.008 -6.071 -8.583 1.00 86.69 98 ASP A O 1
ATOM 769 N N . PRO A 1 99 ? -5.457 -6.119 -10.302 1.00 89.56 99 PRO A N 1
ATOM 770 C CA . PRO A 1 99 ? -5.050 -7.446 -10.761 1.00 89.56 99 PRO A CA 1
ATOM 771 C C . PRO A 1 99 ? -3.538 -7.601 -10.969 1.00 89.56 99 PRO A C 1
ATOM 773 O O . PRO A 1 99 ? -3.010 -8.698 -10.801 1.00 89.56 99 PRO A O 1
ATOM 776 N N . ARG A 1 100 ? -2.833 -6.511 -11.300 1.00 86.69 100 ARG A N 1
ATOM 777 C CA . ARG A 1 100 ? -1.377 -6.496 -11.490 1.00 86.69 100 ARG A CA 1
ATOM 778 C C . ARG A 1 100 ? -0.621 -6.577 -10.171 1.00 86.69 100 ARG A C 1
ATOM 780 O O . ARG A 1 100 ? 0.419 -7.223 -10.113 1.00 86.69 100 ARG A O 1
ATOM 787 N N . GLU A 1 101 ? -1.136 -5.948 -9.115 1.00 90.88 101 GLU A N 1
ATOM 788 C CA . GLU A 1 101 ? -0.580 -6.072 -7.761 1.00 90.88 101 GLU A CA 1
ATOM 789 C C . GLU A 1 101 ? -0.767 -7.503 -7.244 1.00 90.88 101 GLU A C 1
ATOM 791 O O . GLU A 1 101 ? 0.168 -8.099 -6.706 1.00 90.88 101 GLU A O 1
ATOM 796 N N . VAL A 1 102 ? -1.934 -8.101 -7.511 1.00 90.06 102 VAL A N 1
ATOM 797 C CA . VAL A 1 102 ? -2.219 -9.505 -7.181 1.00 90.06 102 VAL A CA 1
ATOM 798 C C . VAL A 1 102 ? -1.297 -10.465 -7.937 1.00 90.06 102 VAL A C 1
ATOM 800 O O . VAL A 1 102 ? -0.771 -11.410 -7.348 1.00 90.06 102 VAL A O 1
ATOM 803 N N . GLU A 1 103 ? -1.071 -10.242 -9.234 1.00 90.44 103 GLU A N 1
ATOM 804 C CA . GLU A 1 103 ? -0.131 -11.039 -10.031 1.00 90.44 103 GLU A CA 1
ATOM 805 C C . GLU A 1 103 ? 1.312 -10.872 -9.534 1.00 90.44 103 GLU A C 1
ATOM 807 O O . GLU A 1 103 ? 2.011 -11.863 -9.325 1.00 90.44 103 GLU A O 1
ATOM 812 N N . ALA A 1 104 ? 1.746 -9.639 -9.258 1.00 90.50 104 ALA A N 1
ATOM 813 C CA . ALA A 1 104 ? 3.070 -9.346 -8.711 1.00 90.50 104 ALA A CA 1
ATOM 814 C C . ALA A 1 104 ? 3.327 -10.072 -7.380 1.00 90.50 104 ALA A C 1
ATOM 816 O O . ALA A 1 104 ? 4.398 -10.661 -7.187 1.00 90.50 104 ALA A O 1
ATOM 817 N N . ALA A 1 105 ? 2.333 -10.094 -6.488 1.00 89.25 105 ALA A N 1
ATOM 818 C CA . ALA A 1 105 ? 2.429 -10.750 -5.189 1.00 89.25 105 ALA A CA 1
ATOM 819 C C . ALA A 1 105 ? 2.722 -12.259 -5.306 1.00 89.25 105 ALA A C 1
ATOM 821 O O . ALA A 1 105 ? 3.487 -12.796 -4.504 1.00 89.25 105 ALA A O 1
ATOM 822 N N . GLN A 1 106 ? 2.216 -12.942 -6.344 1.00 89.81 106 GLN A N 1
ATOM 823 C CA . GLN A 1 106 ? 2.487 -14.373 -6.585 1.00 89.81 106 GLN A CA 1
ATOM 824 C C . GLN A 1 106 ? 3.968 -14.665 -6.857 1.00 89.81 106 GLN A C 1
ATOM 826 O O . GLN A 1 106 ? 4.447 -15.771 -6.600 1.00 89.81 106 GLN A O 1
ATOM 831 N N . TYR A 1 107 ? 4.704 -13.667 -7.348 1.00 89.88 107 TYR A N 1
ATOM 832 C CA . TYR A 1 107 ? 6.136 -13.748 -7.632 1.00 89.88 107 TYR A CA 1
ATOM 833 C C . TYR A 1 107 ? 6.991 -13.047 -6.571 1.00 89.88 107 TYR A C 1
ATOM 835 O O . TYR A 1 107 ? 8.201 -12.871 -6.763 1.00 89.88 107 TYR A O 1
ATOM 843 N N . ASN A 1 108 ? 6.382 -12.675 -5.438 1.00 88.38 108 ASN A N 1
ATOM 844 C CA . ASN A 1 108 ? 7.025 -11.938 -4.354 1.00 88.38 108 ASN A CA 1
ATOM 845 C C . ASN A 1 108 ? 7.675 -10.634 -4.860 1.00 88.38 108 ASN A C 1
ATOM 847 O O . ASN A 1 108 ? 8.814 -10.312 -4.512 1.00 88.38 108 ASN A O 1
ATOM 851 N N . LEU A 1 109 ? 6.961 -9.936 -5.748 1.00 91.56 109 LEU A N 1
ATOM 852 C CA . LEU A 1 109 ? 7.304 -8.618 -6.269 1.00 91.56 109 LEU A CA 1
ATOM 853 C C . LEU A 1 109 ? 6.448 -7.569 -5.559 1.00 91.56 109 LEU A C 1
ATOM 855 O O . LEU A 1 109 ? 5.236 -7.736 -5.444 1.00 91.56 109 LEU A O 1
ATOM 859 N N . ASN A 1 110 ? 7.059 -6.463 -5.138 1.00 92.25 110 ASN A N 1
ATOM 860 C CA . ASN A 1 110 ? 6.299 -5.330 -4.614 1.00 92.25 110 ASN A CA 1
ATOM 861 C C . ASN A 1 110 ? 5.976 -4.397 -5.778 1.00 92.25 110 ASN A C 1
ATOM 863 O O . ASN A 1 110 ? 6.864 -3.683 -6.245 1.00 92.25 110 ASN A O 1
ATOM 867 N N . TYR A 1 111 ? 4.734 -4.414 -6.250 1.00 93.38 111 TYR A N 1
ATOM 868 C CA . TYR A 1 111 ? 4.257 -3.589 -7.359 1.00 93.38 111 TYR A CA 1
ATOM 869 C C . TYR A 1 111 ? 3.152 -2.653 -6.877 1.00 93.38 111 TYR A C 1
ATOM 871 O O . TYR A 1 111 ? 2.330 -3.059 -6.064 1.00 93.38 111 TYR A O 1
ATOM 879 N N . ILE A 1 112 ? 3.143 -1.416 -7.372 1.00 93.12 112 ILE A N 1
ATOM 880 C CA . ILE A 1 112 ? 2.026 -0.477 -7.211 1.00 93.12 112 ILE A CA 1
ATOM 881 C C . ILE A 1 112 ? 1.834 0.239 -8.542 1.00 93.12 112 ILE A C 1
ATOM 883 O O . ILE A 1 112 ? 2.790 0.803 -9.089 1.00 93.12 112 ILE A O 1
ATOM 887 N N . ALA A 1 113 ? 0.608 0.234 -9.057 1.00 90.69 113 ALA A N 1
ATOM 888 C CA . ALA A 1 113 ? 0.281 0.951 -10.282 1.00 90.69 113 ALA A CA 1
ATOM 889 C C . ALA A 1 113 ? 0.194 2.467 -10.039 1.00 90.69 113 ALA A C 1
ATOM 891 O O . ALA A 1 113 ? -0.352 2.920 -9.033 1.00 90.69 113 ALA A O 1
ATOM 892 N N . LEU A 1 114 ? 0.706 3.264 -10.978 1.00 91.06 114 LEU A N 1
ATOM 893 C CA . LEU A 1 114 ? 0.625 4.724 -10.960 1.00 91.06 114 LEU A CA 1
ATOM 894 C C . LEU A 1 114 ? 0.072 5.244 -12.293 1.00 91.06 114 LEU A C 1
ATOM 896 O O . LEU A 1 114 ? 0.094 4.570 -13.319 1.00 91.06 114 LEU A O 1
ATOM 900 N N . GLU A 1 115 ? -0.407 6.483 -12.295 1.00 86.19 115 GLU A N 1
ATOM 901 C CA . GLU A 1 115 ? -0.836 7.159 -13.520 1.00 86.19 115 GLU A CA 1
ATOM 902 C C . GLU A 1 115 ? 0.380 7.787 -14.224 1.00 86.19 115 GLU A C 1
ATOM 904 O O . GLU A 1 115 ? 0.701 8.960 -14.024 1.00 86.19 115 GLU A O 1
ATOM 909 N N . GLY A 1 116 ? 1.087 6.998 -15.037 1.00 88.44 116 GLY A N 1
ATOM 910 C CA . GLY A 1 116 ? 2.253 7.456 -15.797 1.00 88.44 116 GLY A CA 1
ATOM 911 C C . GLY A 1 116 ? 2.492 6.661 -17.075 1.00 88.44 116 GLY A C 1
ATOM 912 O O . GLY A 1 116 ? 1.643 5.891 -17.512 1.00 88.44 116 GLY A O 1
ATOM 913 N N . ASN A 1 117 ? 3.642 6.883 -17.714 1.00 85.31 117 ASN A N 1
ATOM 914 C CA . ASN A 1 117 ? 3.984 6.254 -18.996 1.00 85.31 117 ASN A CA 1
ATOM 915 C C . ASN A 1 117 ? 5.438 5.759 -19.093 1.00 85.31 117 ASN A C 1
ATOM 917 O O . ASN A 1 117 ? 5.857 5.289 -20.153 1.00 85.31 117 ASN A O 1
ATOM 921 N N . ILE A 1 118 ? 6.212 5.862 -18.009 1.00 90.75 118 ILE A N 1
ATOM 922 C CA . ILE A 1 118 ? 7.573 5.326 -17.909 1.00 90.75 118 ILE A CA 1
ATOM 923 C C . ILE A 1 118 ? 7.577 4.204 -16.875 1.00 90.75 118 ILE A C 1
ATOM 925 O O . ILE A 1 118 ? 7.466 4.459 -15.677 1.00 90.75 118 ILE A O 1
ATOM 929 N N . GLY A 1 119 ? 7.703 2.963 -17.342 1.00 91.44 119 GLY A N 1
ATOM 930 C CA . GLY A 1 119 ? 7.781 1.795 -16.470 1.00 91.44 119 GLY A CA 1
ATOM 931 C C . GLY A 1 119 ? 9.087 1.750 -15.674 1.00 91.44 119 GLY A C 1
ATOM 932 O O . GLY A 1 119 ? 10.162 2.001 -16.224 1.00 91.44 119 GLY A O 1
ATOM 933 N N . CYS A 1 120 ? 8.997 1.400 -14.393 1.00 91.81 120 CYS A N 1
ATOM 934 C CA . CYS A 1 120 ? 10.144 1.264 -13.496 1.00 91.81 120 CYS A CA 1
ATOM 935 C C . CYS A 1 120 ? 10.306 -0.196 -13.069 1.00 91.81 120 CYS A C 1
ATOM 937 O O . CYS A 1 120 ? 9.352 -0.797 -12.587 1.00 91.81 120 CYS A O 1
ATOM 939 N N . LEU A 1 121 ? 11.513 -0.750 -13.187 1.00 91.62 121 LEU A N 1
ATOM 940 C CA . LEU A 1 121 ? 11.890 -2.049 -12.620 1.00 91.62 121 LEU A CA 1
ATOM 941 C C . LEU A 1 121 ? 13.207 -1.855 -11.879 1.00 91.62 121 LEU A C 1
ATOM 943 O O . LEU A 1 121 ? 14.237 -1.594 -12.501 1.00 91.62 121 LEU A O 1
ATOM 947 N N . VAL A 1 122 ? 13.168 -1.933 -10.551 1.00 92.12 122 VAL A N 1
ATOM 948 C CA . VAL A 1 122 ? 14.304 -1.572 -9.701 1.00 92.12 122 VAL A CA 1
ATOM 949 C C . VAL A 1 122 ? 14.474 -2.600 -8.587 1.00 92.12 122 VAL A C 1
ATOM 951 O O . VAL A 1 122 ? 13.512 -3.224 -8.153 1.00 92.12 122 VAL A O 1
ATOM 954 N N . ASN A 1 123 ? 15.703 -2.803 -8.115 1.00 90.69 123 ASN A N 1
ATOM 955 C CA . ASN A 1 123 ? 15.992 -3.619 -6.941 1.00 90.69 123 ASN A CA 1
ATOM 956 C C . ASN A 1 123 ? 16.148 -2.738 -5.687 1.00 90.69 123 ASN A C 1
ATOM 958 O O . ASN A 1 123 ? 17.075 -1.939 -5.565 1.00 90.69 123 ASN A O 1
ATOM 962 N N . GLY A 1 124 ? 15.255 -2.929 -4.724 1.00 91.56 124 GLY A N 1
ATOM 963 C CA . GLY A 1 124 ? 15.167 -2.206 -3.463 1.00 91.56 124 GLY A CA 1
ATOM 964 C C . GLY A 1 124 ? 14.202 -1.019 -3.512 1.00 91.56 124 GLY A C 1
ATOM 965 O O . GLY A 1 124 ? 14.375 -0.087 -4.297 1.00 91.56 124 GLY A O 1
ATOM 966 N N . ALA A 1 125 ? 13.242 -1.000 -2.586 1.00 92.06 125 ALA A N 1
ATOM 967 C CA . ALA A 1 125 ? 12.213 0.034 -2.476 1.00 92.06 125 ALA A CA 1
ATOM 968 C C . ALA A 1 125 ? 12.761 1.473 -2.433 1.00 92.06 125 ALA A C 1
ATOM 970 O O . ALA A 1 125 ? 12.212 2.368 -3.072 1.00 92.06 125 ALA A O 1
ATOM 971 N N . GLY A 1 126 ? 13.869 1.707 -1.721 1.00 94.31 126 GLY A N 1
ATOM 972 C CA . GLY A 1 126 ? 14.495 3.032 -1.646 1.00 94.31 126 GLY A CA 1
ATOM 973 C C . GLY A 1 126 ? 15.019 3.524 -2.998 1.00 94.31 126 GLY A C 1
ATOM 974 O O . GLY A 1 126 ? 14.821 4.686 -3.351 1.00 94.31 126 GLY A O 1
ATOM 975 N N . LEU A 1 127 ? 15.638 2.634 -3.780 1.00 93.88 127 LEU A N 1
ATOM 976 C CA . LEU A 1 127 ? 16.114 2.966 -5.121 1.00 93.88 127 LEU A CA 1
ATOM 977 C C . LEU A 1 127 ? 14.944 3.102 -6.100 1.00 93.88 127 LEU A C 1
ATOM 979 O O . LEU A 1 127 ? 14.985 3.973 -6.965 1.00 93.88 127 LEU A O 1
ATOM 983 N N . ALA A 1 128 ? 13.888 2.296 -5.946 1.00 93.75 128 ALA A N 1
ATOM 984 C CA . ALA A 1 128 ? 12.675 2.401 -6.753 1.00 93.75 128 ALA A CA 1
ATOM 985 C C . ALA A 1 128 ? 12.011 3.778 -6.578 1.00 93.75 128 ALA A C 1
ATOM 987 O O . ALA A 1 128 ? 11.742 4.455 -7.569 1.00 93.75 128 ALA A O 1
ATOM 988 N N . MET A 1 129 ? 11.854 4.248 -5.334 1.00 95.19 129 MET A N 1
ATOM 989 C CA . MET A 1 129 ? 11.359 5.602 -5.043 1.00 95.19 129 MET A CA 1
ATOM 990 C C . MET A 1 129 ? 12.268 6.688 -5.621 1.00 95.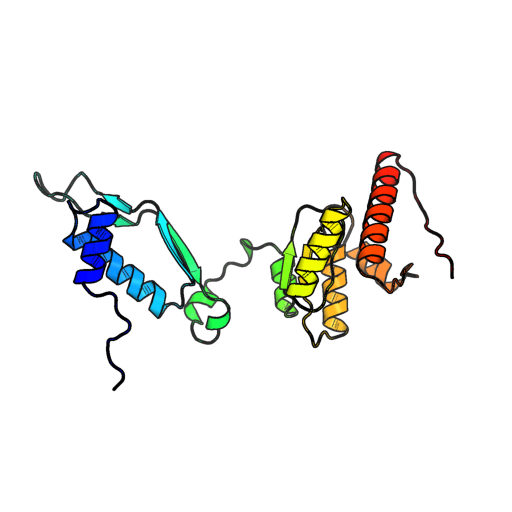19 129 MET A C 1
ATOM 992 O O . MET A 1 129 ? 11.787 7.557 -6.341 1.00 95.19 129 MET A O 1
ATOM 996 N N . ALA A 1 130 ? 13.584 6.593 -5.406 1.00 96.31 130 ALA A N 1
ATOM 997 C CA . ALA A 1 130 ? 14.532 7.561 -5.960 1.00 96.31 130 ALA A CA 1
ATOM 998 C C . ALA A 1 130 ? 14.506 7.607 -7.501 1.00 96.31 130 ALA A C 1
ATOM 1000 O O . ALA A 1 130 ? 14.673 8.672 -8.095 1.00 96.31 130 ALA A O 1
ATOM 1001 N N . THR A 1 131 ? 14.277 6.462 -8.150 1.00 94.88 131 THR A N 1
ATOM 1002 C CA . THR A 1 131 ? 14.152 6.353 -9.611 1.00 94.88 131 THR A CA 1
ATOM 1003 C C . THR A 1 131 ? 12.886 7.054 -10.110 1.00 94.88 131 THR A C 1
ATOM 1005 O O . THR A 1 131 ? 12.937 7.812 -11.077 1.00 94.88 131 THR A O 1
ATOM 1008 N N . MET A 1 132 ? 11.755 6.866 -9.428 1.00 95.06 132 MET A N 1
ATOM 1009 C CA . MET A 1 132 ? 10.518 7.585 -9.747 1.00 95.06 132 MET A CA 1
ATOM 1010 C C . MET A 1 132 ? 10.672 9.097 -9.545 1.00 95.06 132 MET A C 1
ATOM 1012 O O . MET A 1 132 ? 10.272 9.876 -10.413 1.00 95.06 132 MET A O 1
ATOM 1016 N N . ASP A 1 133 ? 11.311 9.512 -8.448 1.00 96.75 133 ASP A N 1
ATOM 1017 C CA . ASP A 1 133 ? 11.564 10.921 -8.151 1.00 96.75 133 ASP A CA 1
ATOM 1018 C C . ASP A 1 133 ? 12.422 11.576 -9.236 1.00 96.75 133 ASP A C 1
ATOM 1020 O O . ASP A 1 133 ? 12.083 12.652 -9.726 1.00 96.75 133 ASP A O 1
ATOM 1024 N N . ILE A 1 134 ? 13.512 10.932 -9.669 1.00 96.62 134 ILE A N 1
ATOM 1025 C CA . ILE A 1 134 ? 14.390 11.502 -10.699 1.00 96.62 134 ILE A CA 1
ATOM 1026 C C . ILE A 1 134 ? 13.737 11.522 -12.087 1.00 96.62 134 ILE A C 1
ATOM 1028 O O . ILE A 1 134 ? 13.983 12.453 -12.857 1.00 96.62 134 ILE A O 1
ATOM 1032 N N . ILE A 1 135 ? 12.865 10.558 -12.405 1.00 95.44 135 ILE A N 1
ATOM 1033 C CA . ILE A 1 135 ? 12.024 10.600 -13.612 1.00 95.44 135 ILE A CA 1
ATOM 1034 C C . ILE A 1 135 ? 11.105 11.824 -13.555 1.00 95.44 135 ILE A C 1
ATOM 1036 O O . ILE A 1 135 ? 11.060 12.605 -14.511 1.00 95.44 135 ILE A O 1
ATOM 1040 N N . LYS A 1 136 ? 10.435 12.035 -12.415 1.00 95.88 136 LYS A N 1
ATOM 1041 C CA . LYS A 1 136 ? 9.533 13.172 -12.205 1.00 95.88 136 LYS A CA 1
ATOM 1042 C C . LYS A 1 136 ? 10.264 14.511 -12.251 1.00 95.88 136 LYS A C 1
ATOM 1044 O O . LYS A 1 136 ? 9.792 15.442 -12.902 1.00 95.88 136 LYS A O 1
ATOM 1049 N N . LEU A 1 137 ? 11.445 14.603 -11.639 1.00 96.81 137 LEU A N 1
ATOM 1050 C CA . LEU A 1 137 ? 12.315 15.785 -11.685 1.00 96.81 137 LEU A CA 1
ATOM 1051 C C . LEU A 1 137 ? 12.759 16.131 -13.110 1.00 96.81 137 LEU A C 1
ATOM 1053 O O . LEU A 1 137 ? 12.888 17.307 -13.444 1.00 96.81 137 LEU A O 1
ATOM 1057 N N . ASN A 1 138 ? 12.959 15.120 -13.956 1.00 95.31 138 ASN A N 1
ATOM 1058 C CA . ASN A 1 138 ? 13.286 15.300 -15.367 1.00 95.31 138 ASN A CA 1
ATOM 1059 C C . ASN A 1 138 ? 12.051 15.542 -16.258 1.00 95.31 138 ASN A C 1
ATOM 1061 O O . ASN A 1 138 ? 12.205 15.707 -17.468 1.00 95.31 138 ASN A O 1
ATOM 1065 N N . GLY A 1 139 ? 10.849 15.620 -15.675 1.00 94.56 139 GLY A N 1
ATOM 1066 C CA . GLY A 1 139 ? 9.607 15.983 -16.359 1.00 94.56 139 GLY A CA 1
ATOM 1067 C C . GLY A 1 139 ? 8.830 14.817 -16.971 1.00 94.56 139 GLY A C 1
ATOM 1068 O O . GLY A 1 139 ? 7.960 15.065 -17.801 1.00 94.56 139 GLY A O 1
ATOM 1069 N N . GLY A 1 140 ? 9.143 13.569 -16.609 1.00 94.31 140 GLY A N 1
ATOM 1070 C CA . GLY A 1 140 ? 8.346 12.400 -16.990 1.00 94.31 140 GLY A CA 1
ATOM 1071 C C . GLY A 1 140 ? 7.433 11.908 -15.873 1.00 94.31 140 GLY A C 1
ATOM 1072 O O . GLY A 1 140 ? 7.528 12.356 -14.734 1.00 94.31 140 GLY A O 1
ATOM 1073 N N . ASP A 1 141 ? 6.584 10.937 -16.195 1.00 93.88 141 ASP A N 1
ATOM 1074 C CA . ASP A 1 141 ? 5.619 10.371 -15.255 1.00 93.88 141 ASP A CA 1
ATOM 1075 C C . ASP A 1 141 ? 5.880 8.866 -15.070 1.00 93.88 141 ASP A C 1
ATOM 1077 O O . ASP A 1 141 ? 5.705 8.098 -16.024 1.00 93.88 141 ASP A O 1
ATOM 1081 N N . PRO A 1 142 ? 6.323 8.419 -13.877 1.00 94.75 142 PRO A N 1
ATOM 1082 C CA . PRO A 1 142 ? 6.510 6.998 -13.605 1.00 94.75 142 PRO A CA 1
ATOM 1083 C C . PRO A 1 142 ? 5.158 6.274 -13.630 1.00 94.75 142 PRO A C 1
ATOM 1085 O O . PRO A 1 142 ? 4.203 6.715 -12.996 1.00 94.75 142 PRO A O 1
ATOM 1088 N N . ALA A 1 143 ? 5.081 5.168 -14.368 1.00 92.19 143 ALA A N 1
ATOM 1089 C CA . ALA A 1 143 ? 3.863 4.371 -14.547 1.00 92.19 143 ALA A CA 1
ATOM 1090 C C . ALA A 1 143 ? 3.621 3.385 -13.401 1.00 92.19 143 ALA A C 1
ATOM 1092 O O . ALA A 1 143 ? 2.511 2.906 -13.198 1.00 92.19 143 ALA A O 1
ATOM 1093 N N . ASN A 1 144 ? 4.663 3.058 -12.640 1.00 93.69 144 ASN A N 1
ATOM 1094 C CA . ASN A 1 144 ? 4.559 2.112 -11.546 1.00 93.69 144 ASN A CA 1
ATOM 1095 C C . ASN A 1 144 ? 5.711 2.278 -10.552 1.00 93.69 144 ASN A C 1
ATOM 1097 O O . ASN A 1 144 ? 6.799 2.748 -10.899 1.00 93.69 144 ASN A O 1
ATOM 1101 N N . PHE A 1 145 ? 5.479 1.795 -9.338 1.00 95.75 145 PHE A N 1
ATOM 1102 C CA . PHE A 1 145 ? 6.525 1.346 -8.429 1.00 95.75 145 PHE A CA 1
ATOM 1103 C C . PHE A 1 145 ? 6.710 -0.163 -8.629 1.00 95.75 145 PHE A C 1
ATOM 1105 O O . PHE A 1 145 ? 5.725 -0.895 -8.702 1.00 95.75 145 PHE A O 1
ATOM 1112 N N . LEU A 1 146 ? 7.950 -0.644 -8.745 1.00 93.50 146 LEU A N 1
ATOM 1113 C CA . LEU A 1 146 ? 8.250 -2.079 -8.731 1.00 93.50 146 LEU A CA 1
ATOM 1114 C C . LEU A 1 146 ? 9.616 -2.328 -8.099 1.00 93.50 146 LEU A C 1
ATOM 1116 O O . LEU A 1 146 ? 10.640 -1.875 -8.617 1.00 93.50 146 LEU A O 1
ATOM 1120 N N . ASP A 1 147 ? 9.606 -3.077 -6.998 1.00 94.44 147 ASP A N 1
ATOM 1121 C CA . ASP A 1 147 ? 10.791 -3.588 -6.317 1.00 94.44 147 ASP A CA 1
ATOM 1122 C C . ASP A 1 147 ? 10.896 -5.117 -6.471 1.00 94.44 147 ASP A C 1
ATOM 1124 O O . ASP A 1 147 ? 10.060 -5.862 -5.955 1.00 94.44 147 ASP A O 1
ATOM 1128 N N . VAL A 1 148 ? 11.940 -5.578 -7.175 1.00 89.56 148 VAL A N 1
ATOM 1129 C CA . VAL A 1 148 ? 12.251 -7.013 -7.365 1.00 89.56 148 VAL A CA 1
ATOM 1130 C C . VAL A 1 148 ? 13.035 -7.644 -6.202 1.00 89.56 148 VAL A C 1
ATOM 1132 O O . VAL A 1 148 ? 13.225 -8.859 -6.163 1.00 89.56 148 VAL A O 1
ATOM 1135 N N . GLY A 1 149 ? 13.523 -6.837 -5.259 1.00 87.19 149 GLY A N 1
ATOM 1136 C CA . GLY A 1 149 ? 14.346 -7.261 -4.129 1.00 87.19 149 GLY A CA 1
ATOM 1137 C C . GLY A 1 149 ? 15.819 -7.535 -4.472 1.00 87.19 149 GLY A C 1
ATOM 1138 O O . GLY A 1 149 ? 16.245 -7.566 -5.626 1.00 87.19 149 GLY A O 1
ATOM 1139 N N . GLY A 1 150 ? 16.643 -7.734 -3.436 1.00 78.94 150 GLY A N 1
ATOM 1140 C CA . GLY A 1 150 ? 18.101 -7.899 -3.575 1.00 78.94 150 GLY A CA 1
ATOM 1141 C C . GLY A 1 150 ? 18.570 -9.244 -4.151 1.00 78.94 150 GLY A C 1
ATOM 1142 O O . GLY A 1 150 ? 19.736 -9.371 -4.512 1.00 78.94 150 GLY A O 1
ATOM 1143 N N . GLY A 1 151 ? 17.685 -10.240 -4.235 1.00 82.38 151 GLY A N 1
ATOM 1144 C CA . GLY A 1 151 ? 17.973 -11.595 -4.724 1.00 82.38 151 GLY A CA 1
ATOM 1145 C C . GLY A 1 151 ? 17.181 -11.976 -5.974 1.00 82.38 151 GLY A C 1
ATOM 1146 O O . GLY A 1 151 ? 16.884 -13.155 -6.151 1.00 82.38 151 GLY A O 1
ATOM 1147 N N . ALA A 1 152 ? 16.793 -10.989 -6.788 1.00 84.56 152 ALA A N 1
ATOM 1148 C CA . ALA A 1 152 ? 15.889 -11.176 -7.917 1.00 84.56 152 ALA A CA 1
ATOM 1149 C C . ALA A 1 152 ? 16.354 -12.291 -8.868 1.00 84.56 152 ALA A C 1
ATOM 1151 O O . ALA A 1 152 ? 17.462 -12.268 -9.411 1.00 84.56 152 ALA A O 1
ATOM 1152 N N . THR A 1 153 ? 15.483 -13.274 -9.080 1.00 86.06 153 THR A N 1
ATOM 1153 C CA . THR A 1 153 ? 15.717 -14.376 -10.019 1.00 86.06 153 THR A CA 1
ATOM 1154 C C . THR A 1 153 ? 15.367 -13.969 -11.451 1.00 86.06 153 THR A C 1
ATOM 1156 O O . THR A 1 153 ? 14.581 -13.050 -11.679 1.00 86.06 153 THR A O 1
ATOM 1159 N N . ALA A 1 154 ? 15.902 -14.689 -12.443 1.00 83.56 154 ALA A N 1
ATOM 1160 C CA . ALA A 1 154 ? 15.552 -14.460 -13.848 1.00 83.56 154 ALA A CA 1
ATOM 1161 C C . ALA A 1 154 ? 14.039 -14.592 -14.109 1.00 83.56 154 ALA A C 1
ATOM 1163 O O . ALA A 1 154 ? 13.497 -13.863 -14.936 1.00 83.56 154 ALA A O 1
ATOM 1164 N N . GLU A 1 155 ? 13.358 -15.482 -13.378 1.00 84.25 155 GLU A N 1
ATOM 1165 C CA . GLU A 1 155 ? 11.907 -15.641 -13.482 1.00 84.25 155 GLU A CA 1
ATOM 1166 C C . GLU A 1 155 ? 11.172 -14.421 -12.917 1.00 84.25 155 GLU A C 1
ATOM 1168 O O . GLU A 1 155 ? 10.317 -13.868 -13.596 1.00 84.25 155 GLU A O 1
ATOM 1173 N N . GLN A 1 156 ? 11.568 -13.915 -11.745 1.00 86.06 156 GLN A N 1
ATOM 1174 C CA . GLN A 1 156 ? 10.985 -12.691 -11.178 1.00 86.06 156 GLN A CA 1
ATOM 1175 C C . GLN A 1 156 ? 11.163 -11.477 -12.094 1.00 86.06 156 GLN A C 1
ATOM 1177 O O . GLN A 1 156 ? 10.232 -10.700 -12.269 1.00 86.06 156 GLN A O 1
ATOM 1182 N N . VAL A 1 157 ? 12.333 -11.331 -12.723 1.00 85.25 157 VAL A N 1
ATOM 1183 C CA . VAL A 1 157 ? 12.576 -10.254 -13.696 1.00 85.25 157 VAL A CA 1
ATOM 1184 C C . VAL A 1 157 ? 11.683 -10.420 -14.929 1.00 85.25 157 VAL A C 1
ATOM 1186 O O . VAL A 1 157 ? 11.119 -9.441 -15.412 1.00 85.25 157 VAL A O 1
ATOM 1189 N N . LYS A 1 158 ? 11.513 -11.649 -15.431 1.00 85.31 158 LYS A N 1
ATOM 1190 C CA . LYS A 1 158 ? 10.635 -11.947 -16.571 1.00 85.31 158 LYS A CA 1
ATOM 1191 C C . LYS A 1 158 ? 9.172 -11.613 -16.274 1.00 85.31 158 LYS A C 1
ATOM 1193 O O . LYS A 1 158 ? 8.517 -11.011 -17.122 1.00 85.31 158 LYS A O 1
ATOM 1198 N N . GLU A 1 159 ? 8.669 -11.976 -15.099 1.00 86.81 159 GLU A N 1
ATOM 1199 C CA . GLU A 1 159 ? 7.290 -11.661 -14.710 1.00 86.81 159 GLU A CA 1
ATOM 1200 C C . GLU A 1 159 ? 7.109 -10.164 -14.422 1.00 86.81 159 GLU A C 1
ATOM 1202 O O . GLU A 1 159 ? 6.145 -9.572 -14.897 1.00 86.81 159 GLU A O 1
ATOM 1207 N N . ALA A 1 160 ? 8.090 -9.505 -13.796 1.00 87.56 160 ALA A N 1
ATOM 1208 C CA . ALA A 1 160 ? 8.099 -8.048 -13.643 1.00 87.56 160 ALA A CA 1
ATOM 1209 C C . ALA A 1 160 ? 8.002 -7.315 -14.994 1.00 87.56 160 ALA A C 1
ATOM 1211 O O . ALA A 1 160 ? 7.238 -6.361 -15.127 1.00 87.56 160 ALA A O 1
ATOM 1212 N N . PHE A 1 161 ? 8.733 -7.776 -16.017 1.00 85.44 161 PHE A N 1
ATOM 1213 C CA . PHE A 1 161 ? 8.624 -7.217 -17.366 1.00 85.44 161 PHE A CA 1
ATOM 1214 C C . PHE A 1 161 ? 7.227 -7.385 -17.957 1.00 85.44 161 PHE A C 1
ATOM 1216 O O . PHE A 1 161 ? 6.713 -6.418 -18.511 1.00 85.44 161 PHE A O 1
ATOM 1223 N N . LYS A 1 162 ? 6.613 -8.568 -17.828 1.00 84.56 162 LYS A N 1
ATOM 1224 C CA . LYS A 1 162 ? 5.246 -8.802 -18.319 1.00 84.56 162 LYS A CA 1
ATOM 1225 C C . LYS A 1 162 ? 4.248 -7.851 -17.666 1.00 84.56 162 LYS A C 1
ATOM 1227 O O . LYS A 1 162 ? 3.520 -7.178 -18.382 1.00 84.56 162 LYS A O 1
ATOM 1232 N N . ILE A 1 163 ? 4.293 -7.725 -16.339 1.00 86.38 163 ILE A N 1
ATOM 1233 C CA . ILE A 1 163 ? 3.393 -6.850 -15.573 1.00 86.38 163 ILE A CA 1
ATOM 1234 C C . ILE A 1 163 ? 3.524 -5.388 -16.025 1.00 86.38 163 ILE A C 1
ATOM 1236 O O . ILE A 1 163 ? 2.520 -4.701 -16.197 1.00 86.38 163 ILE A O 1
ATOM 1240 N N . ILE A 1 164 ? 4.752 -4.908 -16.259 1.00 82.75 164 ILE A N 1
ATOM 1241 C CA . ILE A 1 164 ? 4.990 -3.543 -16.760 1.00 82.75 164 ILE A CA 1
ATOM 1242 C C . ILE A 1 164 ? 4.464 -3.375 -18.191 1.00 82.75 164 ILE A C 1
ATOM 1244 O O . ILE A 1 164 ? 3.906 -2.330 -18.519 1.00 82.75 164 ILE A O 1
ATOM 1248 N N . THR A 1 165 ? 4.656 -4.369 -19.061 1.00 76.06 165 THR A N 1
ATOM 1249 C CA . THR A 1 165 ? 4.208 -4.286 -20.461 1.00 76.06 165 THR A CA 1
ATOM 1250 C C . THR A 1 165 ? 2.707 -4.482 -20.639 1.00 76.06 165 THR A C 1
ATOM 1252 O O . THR A 1 165 ? 2.175 -4.050 -21.655 1.00 76.06 165 THR A O 1
ATOM 1255 N N . ASP A 1 166 ? 2.040 -5.099 -19.664 1.00 69.38 166 ASP A N 1
ATOM 1256 C CA . ASP A 1 166 ? 0.599 -5.355 -19.664 1.00 69.38 166 ASP A CA 1
ATOM 1257 C C . ASP A 1 166 ? -0.219 -4.131 -19.181 1.00 69.38 166 ASP A C 1
ATOM 1259 O O . ASP A 1 166 ? -1.447 -4.200 -19.102 1.00 69.38 166 ASP A O 1
ATOM 1263 N N . ASP A 1 167 ? 0.429 -2.990 -18.891 1.00 56.25 167 ASP A N 1
ATOM 1264 C CA . ASP A 1 167 ? -0.235 -1.742 -18.486 1.00 56.25 167 ASP A CA 1
ATOM 1265 C C . ASP A 1 167 ? -1.237 -1.244 -19.566 1.00 56.25 167 ASP A C 1
ATOM 1267 O O . ASP A 1 167 ? -0.847 -0.908 -20.694 1.00 56.25 167 ASP A O 1
ATOM 1271 N N . PRO A 1 168 ? -2.552 -1.171 -19.258 1.00 46.78 168 PRO A N 1
ATOM 1272 C CA . PRO A 1 168 ? -3.631 -0.987 -20.235 1.00 46.78 168 PRO A CA 1
ATOM 1273 C C . PRO A 1 168 ? -3.677 0.363 -20.975 1.00 46.78 168 PRO A C 1
ATOM 1275 O O . PRO A 1 168 ? -4.574 0.564 -21.797 1.00 46.78 168 PRO A O 1
ATOM 1278 N N . GLN A 1 169 ? -2.712 1.272 -20.791 1.00 47.12 169 GLN A N 1
ATOM 1279 C CA . GLN A 1 169 ? -2.533 2.401 -21.720 1.00 47.12 169 GLN A CA 1
ATOM 1280 C C . GLN A 1 169 ? -1.910 2.000 -23.073 1.00 47.12 169 GLN A C 1
ATOM 1282 O O . GLN A 1 169 ? -1.824 2.827 -23.989 1.00 47.12 169 GLN A O 1
ATOM 1287 N N . GLY A 1 170 ? -1.564 0.725 -23.274 1.00 39.66 170 GLY A N 1
ATOM 1288 C CA . GLY A 1 170 ? -1.365 0.190 -24.614 1.00 39.66 170 GLY A CA 1
ATOM 1289 C C . GLY A 1 170 ? -0.947 -1.275 -24.671 1.00 39.66 170 GLY A C 1
ATOM 1290 O O . GLY A 1 170 ? 0.120 -1.634 -24.201 1.00 39.66 170 GLY A O 1
ATOM 1291 N N . THR A 1 171 ? -1.727 -2.032 -25.449 1.00 38.25 171 THR A N 1
ATOM 1292 C CA . THR A 1 171 ? -1.378 -3.250 -26.212 1.00 38.25 171 THR A CA 1
ATOM 1293 C C . THR A 1 171 ? -1.261 -4.600 -25.489 1.00 38.25 171 THR A C 1
ATOM 1295 O O . THR A 1 171 ? -0.302 -4.874 -24.792 1.00 38.25 171 THR A O 1
ATOM 1298 N N . ASN A 1 172 ? -2.229 -5.473 -25.813 1.00 46.72 172 ASN A N 1
ATOM 1299 C CA . ASN A 1 172 ? -2.139 -6.931 -25.979 1.00 46.72 172 ASN A CA 1
ATOM 1300 C C . ASN A 1 172 ? -0.963 -7.654 -25.294 1.00 46.72 172 ASN A C 1
ATOM 1302 O O . ASN A 1 172 ? 0.134 -7.749 -25.841 1.00 46.72 172 ASN A O 1
ATOM 1306 N N . VAL A 1 173 ? -1.284 -8.340 -24.198 1.00 47.62 173 VAL A N 1
ATOM 1307 C CA . VAL A 1 173 ? -0.430 -9.300 -23.476 1.00 47.62 173 VAL A CA 1
ATOM 1308 C C . VAL A 1 173 ? 0.208 -10.359 -24.397 1.00 47.62 173 VAL A C 1
ATOM 1310 O O . VAL A 1 173 ? 1.361 -10.750 -24.216 1.00 47.62 173 VAL A O 1
ATOM 1313 N N . GLU A 1 174 ? -0.520 -10.823 -25.419 1.00 44.38 174 GLU A N 1
ATOM 1314 C CA . GLU A 1 174 ? -0.009 -11.771 -26.427 1.00 44.38 174 GLU A CA 1
ATOM 1315 C C . GLU A 1 174 ? 1.059 -11.131 -27.332 1.00 44.38 174 GLU A C 1
ATOM 1317 O O . GLU A 1 174 ? 2.072 -11.763 -27.637 1.00 44.38 174 GLU A O 1
ATOM 1322 N N . ASP A 1 175 ? 0.887 -9.855 -27.690 1.00 45.09 175 ASP A N 1
ATOM 1323 C CA . ASP A 1 175 ? 1.849 -9.110 -28.501 1.00 45.09 175 ASP A CA 1
ATOM 1324 C C . ASP A 1 175 ? 3.081 -8.732 -27.677 1.00 45.09 175 ASP A C 1
ATOM 1326 O O . ASP A 1 175 ? 4.180 -8.822 -28.207 1.00 45.09 175 ASP A O 1
ATOM 1330 N N . ALA A 1 176 ? 2.942 -8.391 -26.388 1.00 44.44 176 ALA A N 1
ATOM 1331 C CA . ALA A 1 176 ? 4.066 -8.127 -25.484 1.00 44.44 176 ALA A CA 1
ATOM 1332 C C . ALA A 1 176 ? 4.920 -9.386 -25.243 1.00 44.44 176 ALA A C 1
ATOM 1334 O O . ALA A 1 176 ? 6.151 -9.342 -25.341 1.00 44.44 176 ALA A O 1
ATOM 1335 N N . LYS A 1 177 ? 4.276 -10.542 -25.022 1.00 43.09 177 LYS A N 1
ATOM 1336 C CA . LYS A 1 177 ? 4.951 -11.846 -24.896 1.00 43.09 177 LYS A CA 1
ATOM 1337 C C . LYS A 1 177 ? 5.631 -12.266 -26.202 1.00 43.09 177 LYS A C 1
ATOM 1339 O O . LYS A 1 177 ? 6.770 -12.736 -26.163 1.00 43.09 177 LYS A O 1
ATOM 1344 N N . ALA A 1 178 ? 4.988 -12.048 -27.351 1.00 46.84 178 ALA A N 1
ATOM 1345 C CA . ALA A 1 178 ? 5.592 -12.278 -28.662 1.00 46.84 178 ALA A CA 1
ATOM 1346 C C . ALA A 1 178 ? 6.735 -11.290 -28.960 1.00 46.84 178 ALA A C 1
ATOM 1348 O O . ALA A 1 178 ? 7.760 -11.701 -29.504 1.00 46.84 178 ALA A O 1
ATOM 1349 N N . LEU A 1 179 ? 6.613 -10.020 -28.549 1.00 44.84 179 LEU A N 1
ATOM 1350 C CA . LEU A 1 179 ? 7.650 -8.998 -28.690 1.00 44.84 179 LEU A CA 1
ATOM 1351 C C . LEU A 1 179 ? 8.870 -9.358 -27.867 1.00 44.84 179 LEU A C 1
ATOM 1353 O O . LEU A 1 179 ? 9.944 -9.336 -28.430 1.00 44.84 179 LEU A O 1
ATOM 1357 N N . ILE A 1 180 ? 8.746 -9.736 -26.592 1.00 53.06 180 ILE A N 1
ATOM 1358 C CA . ILE A 1 180 ? 9.893 -10.119 -25.748 1.00 53.06 180 ILE A CA 1
ATOM 1359 C C . ILE A 1 180 ? 10.556 -11.411 -26.264 1.00 53.06 180 ILE A C 1
ATOM 1361 O O . ILE A 1 180 ? 11.784 -11.521 -26.265 1.00 53.06 180 ILE A O 1
ATOM 1365 N N . ALA A 1 181 ? 9.768 -12.368 -26.762 1.00 44.56 181 ALA A N 1
ATOM 1366 C CA . ALA A 1 181 ? 10.282 -13.619 -27.322 1.00 44.56 181 ALA A CA 1
ATOM 1367 C C . ALA A 1 181 ? 10.967 -13.446 -28.697 1.00 44.56 181 ALA A C 1
ATOM 1369 O O . ALA A 1 181 ? 11.868 -14.215 -29.029 1.00 44.56 181 ALA A O 1
ATOM 1370 N N . ALA A 1 182 ? 10.587 -12.431 -29.482 1.00 45.31 182 ALA A N 1
ATOM 1371 C CA . ALA A 1 182 ? 11.133 -12.137 -30.814 1.00 45.31 182 ALA A CA 1
ATOM 1372 C C . ALA A 1 182 ? 12.167 -10.986 -30.835 1.00 45.31 182 ALA A C 1
ATOM 1374 O O . ALA A 1 182 ? 12.551 -10.506 -31.901 1.00 45.31 182 ALA A O 1
ATOM 1375 N N . SER A 1 183 ? 12.584 -10.494 -29.668 1.00 50.09 183 SER A N 1
ATOM 1376 C CA . SER A 1 183 ? 12.582 -9.048 -29.444 1.00 50.09 183 SER A CA 1
ATOM 1377 C C . SER A 1 183 ? 13.578 -8.171 -30.170 1.00 50.09 183 SER A C 1
ATOM 1379 O O . SER A 1 183 ? 13.210 -7.049 -30.511 1.00 50.09 183 SER A O 1
ATOM 1381 N N . GLY A 1 184 ? 14.830 -8.589 -30.370 1.00 53.84 184 GLY A N 1
ATOM 1382 C CA . GLY A 1 184 ? 15.859 -7.625 -30.779 1.00 53.84 184 GLY A CA 1
ATOM 1383 C C . GLY A 1 184 ? 15.776 -6.318 -29.965 1.00 53.84 184 GLY A C 1
ATOM 1384 O O . GLY A 1 184 ? 15.925 -5.237 -30.542 1.00 53.84 184 GLY A O 1
ATOM 1385 N N . LEU A 1 185 ? 15.414 -6.416 -28.668 1.00 62.75 185 LEU A N 1
ATOM 1386 C CA . LEU A 1 185 ? 15.117 -5.276 -27.802 1.00 62.75 185 LEU A CA 1
ATOM 1387 C C . LEU A 1 185 ? 16.287 -4.306 -27.860 1.00 62.75 185 LEU A C 1
ATOM 1389 O O . LEU A 1 185 ? 17.436 -4.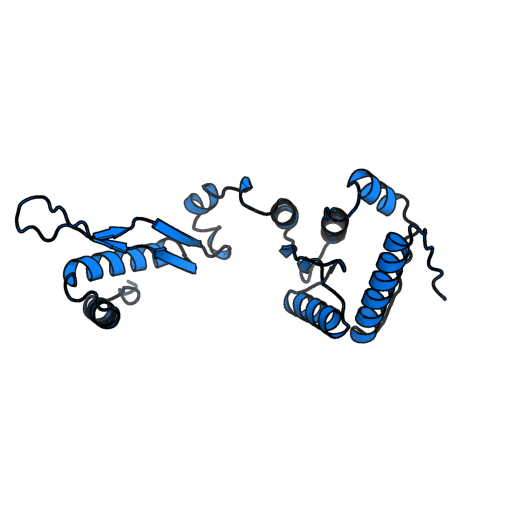645 -27.576 1.00 62.75 185 LEU A O 1
ATOM 1393 N N . ARG A 1 186 ? 15.969 -3.081 -28.254 1.00 68.44 186 ARG A N 1
ATOM 1394 C CA . ARG A 1 186 ? 16.916 -1.980 -28.330 1.00 68.44 186 ARG A CA 1
ATOM 1395 C C . ARG A 1 186 ? 17.142 -1.453 -26.916 1.00 68.44 186 ARG A C 1
ATOM 1397 O O . ARG A 1 186 ? 16.459 -0.537 -26.474 1.00 68.44 186 ARG A O 1
ATOM 1404 N N . ILE A 1 187 ? 18.057 -2.105 -26.202 1.00 74.31 187 ILE A N 1
ATOM 1405 C CA . ILE A 1 187 ? 18.464 -1.744 -24.843 1.00 74.31 187 ILE A CA 1
ATOM 1406 C C . ILE A 1 187 ? 19.530 -0.659 -24.936 1.00 74.31 187 ILE A C 1
ATOM 1408 O O . ILE A 1 187 ? 20.531 -0.829 -25.630 1.00 74.31 187 ILE A O 1
ATOM 1412 N N . ILE A 1 188 ? 19.322 0.437 -24.211 1.00 75.44 188 ILE A N 1
ATOM 1413 C CA . ILE A 1 188 ? 20.343 1.462 -24.025 1.00 75.44 188 ILE A CA 1
ATOM 1414 C C . ILE A 1 188 ? 20.904 1.299 -22.619 1.00 75.44 188 ILE A C 1
ATOM 1416 O O . ILE A 1 188 ? 20.168 1.408 -21.639 1.00 75.44 188 ILE A O 1
ATOM 1420 N N . ALA A 1 189 ? 22.196 1.000 -22.533 1.00 75.50 189 ALA A N 1
ATOM 1421 C CA . ALA A 1 189 ? 22.915 0.968 -21.271 1.00 75.50 189 ALA A CA 1
ATOM 1422 C C . ALA A 1 189 ? 23.426 2.376 -20.950 1.00 75.50 189 ALA A C 1
ATOM 1424 O O . ALA A 1 189 ? 23.981 3.050 -21.816 1.00 75.50 189 ALA A O 1
ATOM 1425 N N . VAL A 1 190 ? 23.218 2.812 -19.710 1.00 79.62 190 VAL A N 1
ATOM 1426 C CA . VAL A 1 190 ? 23.644 4.122 -19.215 1.00 79.62 190 VAL A CA 1
ATOM 1427 C C . VAL A 1 190 ? 24.241 3.926 -17.826 1.00 79.62 190 VAL A C 1
ATOM 1429 O O . VAL A 1 190 ? 23.649 3.241 -16.995 1.00 79.62 190 VAL A O 1
ATOM 1432 N N . ASP A 1 191 ? 25.395 4.536 -17.567 1.00 81.19 191 ASP A N 1
ATOM 1433 C CA . ASP A 1 191 ? 26.141 4.334 -16.316 1.00 81.19 191 ASP A CA 1
ATOM 1434 C C . ASP A 1 191 ? 25.691 5.269 -15.178 1.00 81.19 191 ASP A C 1
ATOM 1436 O O . ASP A 1 191 ? 26.064 5.085 -14.018 1.00 81.19 191 ASP A O 1
ATOM 1440 N N . ASN A 1 192 ? 24.900 6.299 -15.495 1.00 86.62 192 ASN A N 1
ATOM 1441 C CA . ASN A 1 192 ? 24.450 7.317 -14.552 1.00 86.62 192 ASN A CA 1
ATOM 1442 C C . ASN A 1 192 ? 22.918 7.383 -14.477 1.00 86.62 192 ASN A C 1
ATOM 1444 O O . ASN A 1 192 ? 22.239 7.475 -15.498 1.00 86.62 192 ASN A O 1
ATOM 1448 N N . LEU A 1 193 ? 22.378 7.408 -13.255 1.00 86.06 193 LEU A N 1
ATOM 1449 C CA . LEU A 1 193 ? 20.934 7.416 -13.014 1.00 86.06 193 LEU A CA 1
ATOM 1450 C C . LEU A 1 193 ? 20.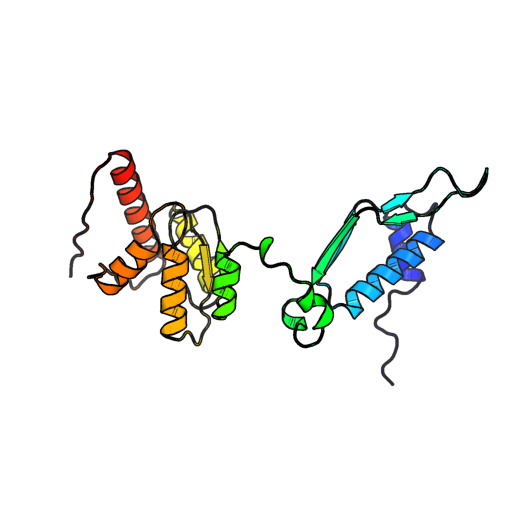229 8.679 -13.550 1.00 86.06 193 LEU A C 1
ATOM 1452 O O . LEU A 1 193 ? 19.132 8.574 -14.090 1.00 86.06 193 LEU A O 1
ATOM 1456 N N . ASP A 1 194 ? 20.846 9.861 -13.445 1.00 91.94 194 ASP A N 1
ATOM 1457 C CA . ASP A 1 194 ? 20.273 11.108 -13.981 1.00 91.94 194 ASP A CA 1
ATOM 1458 C C . ASP A 1 194 ? 20.261 11.106 -15.512 1.00 91.94 194 ASP A C 1
ATOM 1460 O O . ASP A 1 194 ? 19.286 11.513 -16.142 1.00 9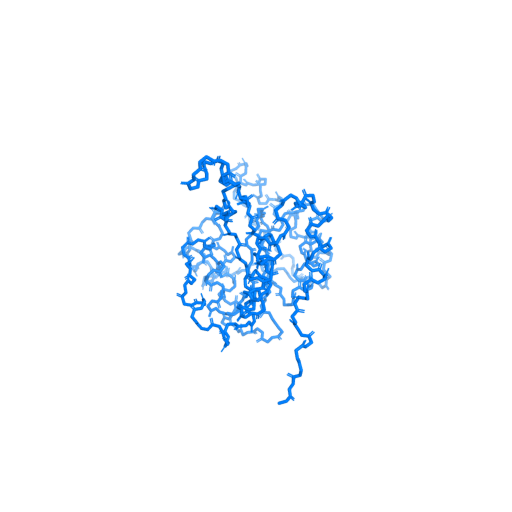1.94 194 ASP A O 1
ATOM 1464 N N . GLU A 1 195 ? 21.323 10.590 -16.131 1.00 90.44 195 GLU A N 1
ATOM 1465 C CA . GLU A 1 195 ? 21.368 10.428 -17.583 1.00 90.44 195 GLU A CA 1
ATOM 1466 C C . GLU A 1 195 ? 20.323 9.414 -18.065 1.00 90.44 195 GLU A C 1
ATOM 1468 O O . GLU A 1 195 ? 19.595 9.698 -19.020 1.00 90.44 195 GLU A O 1
ATOM 1473 N N . ALA A 1 196 ? 20.188 8.281 -17.368 1.00 86.81 196 ALA A N 1
ATOM 1474 C CA . ALA A 1 196 ? 19.177 7.270 -17.657 1.00 86.81 196 ALA A CA 1
ATOM 1475 C C . ALA A 1 196 ? 17.762 7.860 -17.563 1.00 86.81 196 ALA A C 1
ATOM 1477 O O . ALA A 1 196 ? 16.954 7.676 -18.474 1.00 86.81 196 ALA A O 1
ATOM 1478 N N . ALA A 1 197 ? 17.485 8.645 -16.517 1.00 92.50 197 ALA A N 1
ATOM 1479 C CA . ALA A 1 197 ? 16.207 9.324 -16.336 1.00 92.50 197 ALA A CA 1
ATOM 1480 C C . ALA A 1 197 ? 15.928 10.326 -17.467 1.00 92.50 197 ALA A C 1
ATOM 1482 O O . ALA A 1 197 ? 14.893 10.240 -18.128 1.00 92.50 197 ALA A O 1
ATOM 1483 N N . ARG A 1 198 ? 16.870 11.231 -17.769 1.00 94.56 198 ARG A N 1
ATOM 1484 C CA . ARG A 1 198 ? 16.745 12.178 -18.895 1.00 94.56 198 ARG A CA 1
ATOM 1485 C C . ARG A 1 198 ? 16.479 11.466 -20.213 1.00 94.56 198 ARG A C 1
ATOM 1487 O O . ARG A 1 198 ? 15.693 11.950 -21.028 1.00 94.56 198 ARG A O 1
ATOM 1494 N N . MET A 1 199 ? 17.162 10.350 -20.449 1.00 90.12 199 MET A N 1
ATOM 1495 C CA . MET A 1 199 ? 17.015 9.573 -21.669 1.00 90.12 199 MET A CA 1
ATOM 1496 C C . MET A 1 199 ? 15.638 8.913 -21.748 1.00 90.12 199 MET A C 1
ATOM 1498 O O . MET A 1 199 ? 14.961 9.068 -22.764 1.00 90.12 199 MET A O 1
ATOM 1502 N N . ALA A 1 200 ? 15.185 8.267 -20.672 1.00 89.81 200 ALA A N 1
ATOM 1503 C CA . ALA A 1 200 ? 13.860 7.659 -20.590 1.00 89.81 200 ALA A CA 1
ATOM 1504 C C . ALA A 1 200 ? 12.744 8.687 -20.837 1.00 89.81 200 ALA A C 1
ATOM 1506 O O . ALA A 1 200 ? 11.860 8.453 -21.664 1.00 89.81 200 ALA A O 1
ATOM 1507 N N . VAL A 1 201 ? 12.826 9.870 -20.213 1.00 94.12 201 VAL A N 1
ATOM 1508 C CA . VAL A 1 201 ? 11.842 10.950 -20.406 1.00 94.12 201 VAL A CA 1
ATOM 1509 C C . VAL A 1 201 ? 11.834 11.463 -21.847 1.00 94.12 201 VAL A C 1
ATOM 1511 O O . VAL A 1 201 ? 10.767 11.637 -22.444 1.00 94.12 201 VAL A O 1
ATOM 1514 N N . LYS A 1 202 ? 13.011 11.674 -22.448 1.00 93.75 202 LYS A N 1
ATOM 1515 C CA . LYS A 1 202 ? 13.115 12.104 -23.851 1.00 93.75 202 LYS A CA 1
ATOM 1516 C C . LYS A 1 202 ? 12.525 11.071 -24.806 1.00 93.75 202 LYS A C 1
ATOM 1518 O O . LYS A 1 202 ? 11.777 11.446 -25.706 1.00 93.75 202 LYS A O 1
ATOM 1523 N N . LEU A 1 203 ? 12.829 9.788 -24.610 1.00 90.19 203 LEU A N 1
ATOM 1524 C CA . LEU A 1 203 ? 12.285 8.706 -25.431 1.00 90.19 203 LEU A CA 1
ATOM 1525 C C . LEU A 1 203 ? 10.764 8.613 -25.289 1.00 90.19 203 LEU A C 1
ATOM 1527 O O . LEU A 1 203 ? 10.071 8.584 -26.305 1.00 90.19 203 LEU A O 1
ATOM 1531 N N . SER A 1 204 ? 10.241 8.666 -24.060 1.00 89.25 204 SER A N 1
ATOM 1532 C CA . SER A 1 204 ? 8.795 8.700 -23.795 1.00 89.25 204 SER A CA 1
ATOM 1533 C C . SER A 1 204 ? 8.115 9.884 -24.499 1.00 89.25 204 SER A C 1
ATOM 1535 O O . SER A 1 204 ? 7.093 9.721 -25.172 1.00 89.25 204 SER A O 1
ATOM 1537 N N . SER A 1 205 ? 8.736 11.067 -24.460 1.00 91.25 205 SER A N 1
ATOM 1538 C CA . SER A 1 205 ? 8.236 12.269 -25.142 1.00 91.25 205 SER A CA 1
ATOM 1539 C C . SER A 1 205 ? 8.220 12.116 -26.667 1.00 91.25 205 SER A C 1
ATOM 1541 O O . SER A 1 205 ? 7.237 12.483 -27.312 1.00 91.25 205 SER A O 1
ATOM 1543 N N . ILE A 1 206 ? 9.276 11.541 -27.258 1.00 91.25 206 ILE A N 1
ATOM 1544 C CA . ILE A 1 206 ? 9.345 11.264 -28.703 1.00 91.25 206 ILE A CA 1
ATOM 1545 C C . ILE A 1 206 ? 8.245 10.281 -29.111 1.00 91.25 206 ILE A C 1
ATOM 1547 O O . ILE A 1 206 ? 7.543 10.529 -30.090 1.00 91.25 206 ILE A O 1
ATOM 1551 N N . VAL A 1 207 ? 8.065 9.190 -28.359 1.00 86.75 207 VAL A N 1
ATOM 1552 C CA . VAL A 1 207 ? 7.019 8.189 -28.624 1.00 86.75 207 VAL A CA 1
ATOM 1553 C C . VAL A 1 207 ? 5.628 8.810 -28.505 1.00 86.75 207 VAL A C 1
ATOM 1555 O O . VAL A 1 207 ? 4.772 8.569 -29.354 1.00 86.75 207 VAL A O 1
ATOM 1558 N N . THR A 1 208 ? 5.403 9.648 -27.495 1.00 86.06 208 THR A N 1
ATOM 1559 C CA . THR A 1 208 ? 4.132 10.359 -27.301 1.00 86.06 208 THR A CA 1
ATOM 1560 C C . THR A 1 208 ? 3.835 11.290 -28.478 1.00 86.06 208 THR A C 1
ATOM 1562 O O . THR A 1 208 ? 2.740 11.250 -29.047 1.00 86.06 208 THR A O 1
ATOM 1565 N N . LEU A 1 209 ? 4.827 12.075 -28.914 1.00 90.81 209 LEU A N 1
ATOM 1566 C CA . LEU A 1 209 ? 4.697 12.949 -30.078 1.00 90.81 209 LEU A CA 1
ATOM 1567 C C . LEU A 1 209 ? 4.412 12.143 -31.354 1.00 90.81 209 LEU A C 1
ATOM 1569 O O . LEU A 1 209 ? 3.486 12.473 -32.092 1.00 90.81 209 LEU A O 1
ATOM 1573 N N . ALA A 1 210 ? 5.141 11.050 -31.581 1.00 88.81 210 ALA A N 1
ATOM 1574 C CA . ALA A 1 210 ? 4.937 10.158 -32.717 1.00 88.81 210 ALA A CA 1
ATOM 1575 C C . ALA A 1 210 ? 3.520 9.568 -32.756 1.00 88.81 210 ALA A C 1
ATOM 1577 O O . ALA A 1 210 ? 2.847 9.662 -33.784 1.00 88.81 210 ALA A O 1
ATOM 1578 N N . LYS A 1 211 ? 3.025 9.055 -31.618 1.00 85.19 211 LYS A N 1
ATOM 1579 C CA . LYS A 1 211 ? 1.651 8.544 -31.479 1.00 85.19 211 LYS A CA 1
ATOM 1580 C C . LYS A 1 211 ? 0.617 9.621 -31.819 1.00 85.19 211 LYS A C 1
ATOM 1582 O O . LYS A 1 211 ? -0.287 9.362 -32.612 1.00 85.19 211 LYS A O 1
ATOM 1587 N N . SER A 1 212 ? 0.766 10.841 -31.290 1.00 89.56 212 SER A N 1
ATOM 1588 C CA . SER A 1 212 ? -0.148 11.957 -31.600 1.00 89.56 212 SER A CA 1
ATOM 1589 C C . SER A 1 212 ? -0.117 12.380 -33.075 1.00 89.56 212 SER A C 1
ATOM 1591 O O . SER A 1 212 ? -1.151 12.732 -33.642 1.00 89.56 212 SER A O 1
ATOM 1593 N N . ALA A 1 213 ? 1.047 12.273 -33.721 1.00 92.94 213 ALA A N 1
ATOM 1594 C CA . ALA A 1 213 ? 1.228 12.527 -35.147 1.00 92.94 213 ALA A CA 1
ATOM 1595 C C . ALA A 1 213 ? 0.837 11.332 -36.040 1.00 92.94 213 ALA A C 1
ATOM 1597 O O . ALA A 1 213 ? 0.870 11.462 -37.263 1.00 92.94 213 ALA A O 1
ATOM 1598 N N . LYS A 1 214 ? 0.459 10.185 -35.451 1.00 92.19 214 LYS A N 1
ATOM 1599 C CA . LYS A 1 214 ? 0.196 8.912 -36.146 1.00 92.19 214 LYS A CA 1
ATOM 1600 C C . LYS A 1 214 ? 1.379 8.452 -37.009 1.00 92.19 214 LYS A C 1
ATOM 1602 O O . LYS A 1 214 ? 1.193 7.978 -38.128 1.00 92.19 214 LYS A O 1
ATOM 1607 N N . LEU A 1 215 ? 2.591 8.632 -36.490 1.00 88.44 215 LEU A N 1
ATOM 1608 C CA . LEU A 1 215 ? 3.837 8.205 -37.117 1.00 88.44 215 LEU A CA 1
ATOM 1609 C C . LEU A 1 215 ? 4.446 7.042 -36.338 1.00 88.44 215 LEU A C 1
ATOM 1611 O O . LEU A 1 215 ? 4.486 7.066 -35.109 1.00 88.44 215 LEU A O 1
ATOM 1615 N N . ASP A 1 216 ? 4.997 6.077 -37.065 1.00 83.44 216 ASP A N 1
ATOM 1616 C CA . ASP A 1 216 ? 5.840 5.040 -36.481 1.00 83.44 216 ASP A CA 1
ATOM 1617 C C . ASP A 1 216 ? 7.286 5.534 -36.398 1.00 83.44 216 ASP A C 1
ATOM 1619 O O . ASP A 1 216 ? 7.862 5.995 -37.386 1.00 83.44 216 ASP A O 1
ATOM 1623 N N . VAL A 1 217 ? 7.895 5.414 -35.217 1.00 80.25 217 VAL A N 1
ATOM 1624 C CA . VAL A 1 217 ? 9.295 5.791 -34.984 1.00 80.25 217 VAL A CA 1
ATOM 1625 C C . VAL A 1 217 ? 10.127 4.546 -34.708 1.00 80.25 217 VAL A C 1
ATOM 1627 O O . VAL A 1 217 ? 9.748 3.676 -33.927 1.00 80.25 217 VAL A O 1
ATOM 1630 N N . LYS A 1 218 ? 11.298 4.473 -35.344 1.00 81.12 218 LYS A N 1
ATOM 1631 C CA . LYS A 1 218 ? 12.332 3.472 -35.067 1.00 81.12 218 LYS A CA 1
ATOM 1632 C C . LYS A 1 218 ? 13.578 4.192 -34.557 1.00 81.12 218 LYS A C 1
ATOM 1634 O O . LYS A 1 218 ? 14.069 5.097 -35.220 1.00 81.12 218 LYS A O 1
ATOM 1639 N N . PHE A 1 219 ? 14.087 3.779 -33.400 1.00 78.38 219 PHE A N 1
ATOM 1640 C CA . PHE A 1 219 ? 15.285 4.362 -32.789 1.00 78.38 219 PHE A CA 1
ATOM 1641 C C . PHE A 1 219 ? 16.551 3.623 -33.225 1.00 78.38 219 PHE A C 1
ATOM 1643 O O . PHE A 1 219 ? 16.634 2.411 -33.056 1.00 78.38 219 PHE A O 1
ATOM 1650 N N . GLU A 1 220 ? 17.557 4.312 -33.745 1.00 77.88 220 GLU A N 1
ATOM 1651 C CA . GLU A 1 220 ? 18.893 3.732 -33.932 1.00 77.88 220 GLU A CA 1
ATOM 1652 C C . GLU A 1 220 ? 19.763 4.100 -32.728 1.00 77.88 220 GLU A C 1
ATOM 1654 O O . GLU A 1 220 ? 19.853 5.273 -32.369 1.00 77.88 220 GLU A O 1
ATOM 1659 N N . ILE A 1 221 ? 20.347 3.096 -32.070 1.00 66.31 221 ILE A N 1
ATOM 1660 C CA . ILE A 1 221 ? 21.204 3.303 -30.898 1.00 66.31 221 ILE A CA 1
ATOM 1661 C C . ILE A 1 221 ? 22.656 3.340 -31.391 1.00 66.31 221 ILE A C 1
ATOM 1663 O O . ILE A 1 221 ? 23.073 2.389 -32.058 1.00 66.31 221 ILE A O 1
ATOM 1667 N N . PRO A 1 222 ? 23.423 4.408 -31.109 1.00 61.97 222 PRO A N 1
ATOM 1668 C CA . PRO A 1 222 ? 24.851 4.421 -31.393 1.00 61.97 222 PRO A CA 1
ATOM 1669 C C . PRO A 1 222 ? 25.565 3.393 -30.502 1.00 61.97 222 PRO A C 1
ATOM 1671 O O . PRO A 1 222 ? 25.321 3.352 -29.297 1.00 61.97 222 PRO A O 1
ATOM 1674 N N . TYR A 1 223 ? 26.399 2.552 -31.120 1.00 52.12 223 TYR A N 1
ATOM 1675 C CA . TYR A 1 223 ? 27.293 1.613 -30.433 1.00 52.12 223 TYR A CA 1
ATOM 1676 C C . TYR A 1 223 ? 28.482 2.326 -29.790 1.00 52.12 223 TYR A C 1
ATOM 1678 O O . TYR A 1 223 ? 28.976 3.305 -30.400 1.00 52.12 223 TYR A O 1
#

InterPro domains:
  IPR005811 ATP-citrate synthase/succinyl-CoA ligase, C-terminal domain [PF00549] (121-169)
  IPR016102 Succinyl-CoA synthetase-like [G3DSA:3.40.50.261] (99-170)
  IPR016102 Succinyl-CoA synthetase-like [SSF52210] (98-203)
  IPR017866 Succinyl-CoA synthetase, beta subunit, conserved site [PS01217] (116-140)

Sequence (223 aa):
MGGDNNCLTDEKAARIVDAIGLSSRKAETVDILKRIFNLFISTDASMIEINPLAEDTFGSKPGDPGKLFCLDAKMRFDDNAEFRQPEIFAERDWSQEDPREVEAAQYNLNYIALEGNIGCLVNGAGLAMATMDIIKLNGGDPANFLDVGGGATAEQVKEAFKIITDDPQGTNVEDAKALIAASGLRIIAVDNLDEAARMAVKLSSIVTLAKSAKLDVKFEIPY